Protein AF-A0A534KEL9-F1 (afdb_monomer_lite)

Sequence (212 aa):
MTELMEQLRIDAAQRPVSGEEESDDNLVRLWQDELREAREKLEVYRSDASASRAFGADVRHTQAVLESLPARIATRRAEIAYEQWAQETFAGLEEIPVSSMDRSFASIRKEYLTVLAPELAIAIPKKSHLWADWSVWNFKRHRLDRAKALPAEAVHRARGSLTHFDRLEVWQAVGTADPWLVGVVRTPNGRERFYLVYDWGVETSAGRDALR

Structure (mmCIF, N/CA/C/O backbone):
data_AF-A0A534KEL9-F1
#
_entry.id   AF-A0A534KEL9-F1
#
loop_
_atom_site.group_PDB
_atom_site.id
_atom_site.type_symbol
_atom_site.label_atom_id
_atom_site.label_alt_id
_atom_site.label_comp_id
_atom_site.label_asym_id
_atom_site.label_entity_id
_atom_site.label_seq_id
_atom_site.pdbx_PDB_ins_code
_atom_site.Cartn_x
_atom_site.Cartn_y
_atom_site.Cartn_z
_atom_site.occupancy
_atom_site.B_iso_or_equiv
_atom_site.auth_seq_id
_atom_site.auth_comp_id
_atom_site.auth_asym_id
_atom_site.auth_atom_id
_atom_site.pdbx_PDB_model_num
ATOM 1 N N . MET A 1 1 ? 3.793 39.484 42.495 1.00 51.88 1 MET A N 1
ATOM 2 C CA . MET A 1 1 ? 2.885 38.381 42.085 1.00 51.88 1 MET A CA 1
ATOM 3 C C . MET A 1 1 ? 2.616 38.349 40.577 1.00 51.88 1 MET A C 1
ATOM 5 O O . MET A 1 1 ? 2.067 37.367 40.104 1.00 51.88 1 MET A O 1
ATOM 9 N N . THR A 1 2 ? 3.003 39.384 39.827 1.00 64.94 2 THR A N 1
ATOM 10 C CA . THR A 1 2 ? 2.783 39.535 38.379 1.00 64.94 2 THR A CA 1
ATOM 11 C C . THR A 1 2 ? 3.924 38.964 37.531 1.00 64.94 2 THR A C 1
ATOM 13 O O . THR A 1 2 ? 3.651 38.257 36.571 1.00 64.94 2 THR A O 1
ATOM 16 N N . GLU A 1 3 ? 5.186 39.138 37.939 1.00 66.06 3 GLU A N 1
ATOM 17 C CA . GLU A 1 3 ? 6.345 38.637 37.174 1.00 66.06 3 GLU A CA 1
ATOM 18 C C . GLU A 1 3 ? 6.401 37.108 37.072 1.00 66.06 3 GLU A C 1
ATOM 20 O O . GLU A 1 3 ? 6.702 36.585 36.010 1.00 66.06 3 GLU A O 1
ATOM 25 N N . LEU A 1 4 ? 6.028 36.368 38.125 1.00 66.69 4 LEU A N 1
ATOM 26 C CA . LEU A 1 4 ? 6.051 34.898 38.094 1.00 66.69 4 LEU A CA 1
ATOM 27 C C . LEU A 1 4 ? 5.030 34.319 37.097 1.00 66.69 4 LEU A C 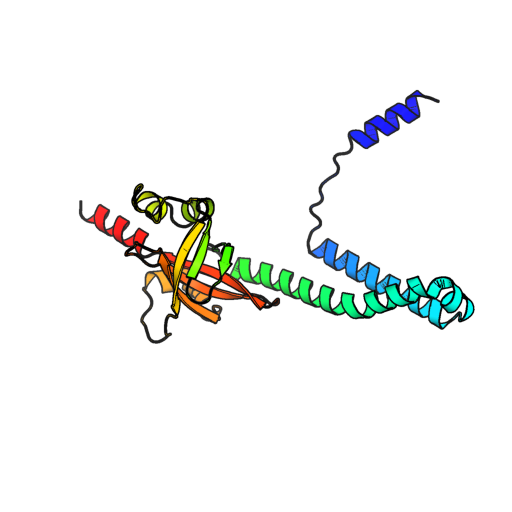1
ATOM 29 O O . LEU A 1 4 ? 5.303 33.319 36.440 1.00 66.69 4 LEU A O 1
ATOM 33 N N . MET A 1 5 ? 3.856 34.952 36.969 1.00 67.31 5 MET A N 1
ATOM 34 C CA . MET A 1 5 ? 2.843 34.535 35.994 1.00 67.31 5 MET A CA 1
ATOM 35 C C . MET A 1 5 ? 3.233 34.908 34.563 1.00 67.31 5 MET A C 1
ATOM 37 O O . MET A 1 5 ? 2.911 34.161 33.643 1.00 67.31 5 MET A O 1
ATOM 41 N N . GLU A 1 6 ? 3.939 36.021 34.371 1.00 68.62 6 GLU A N 1
ATOM 42 C CA . GLU A 1 6 ? 4.461 36.434 33.065 1.00 68.62 6 GLU A CA 1
ATOM 43 C C . GLU A 1 6 ? 5.601 35.509 32.612 1.00 68.62 6 GLU A C 1
ATOM 45 O O . GLU A 1 6 ? 5.581 35.020 31.483 1.00 68.62 6 GLU A O 1
ATOM 50 N N . GLN A 1 7 ? 6.509 35.154 33.530 1.00 65.31 7 GLN A N 1
ATOM 51 C CA . GLN A 1 7 ? 7.586 34.189 33.294 1.00 65.31 7 GLN A CA 1
ATOM 52 C C . GLN A 1 7 ? 7.031 32.807 32.919 1.00 65.31 7 GLN A C 1
ATOM 54 O O . GLN A 1 7 ? 7.459 32.219 31.933 1.00 65.31 7 GLN A O 1
ATOM 59 N N . LEU A 1 8 ? 6.013 32.321 33.643 1.00 59.22 8 LEU A N 1
ATOM 60 C CA . LEU A 1 8 ? 5.347 31.047 33.345 1.00 59.22 8 LEU A CA 1
ATOM 61 C C . LEU A 1 8 ? 4.635 31.048 31.984 1.00 59.22 8 LEU A C 1
ATOM 63 O O . LEU A 1 8 ? 4.552 30.010 31.330 1.00 59.22 8 LEU A O 1
ATOM 67 N N . ARG A 1 9 ? 4.124 32.203 31.540 1.00 61.72 9 ARG A N 1
ATOM 68 C CA . ARG A 1 9 ? 3.480 32.350 30.226 1.00 61.72 9 ARG A CA 1
ATOM 69 C C . ARG A 1 9 ? 4.498 32.355 29.090 1.00 61.72 9 ARG A C 1
ATOM 71 O O . ARG A 1 9 ? 4.236 31.765 28.046 1.00 61.72 9 ARG A O 1
ATOM 78 N N . ILE A 1 10 ? 5.643 33.001 29.306 1.00 65.44 10 ILE A N 1
ATOM 79 C CA . ILE A 1 10 ? 6.758 33.036 28.355 1.00 65.44 10 ILE A CA 1
ATOM 80 C C . ILE A 1 10 ? 7.390 31.642 28.241 1.00 65.44 10 ILE A C 1
ATOM 82 O O . ILE A 1 10 ? 7.561 31.161 27.124 1.00 65.44 10 ILE A O 1
ATOM 86 N N . ASP A 1 11 ? 7.604 30.938 29.357 1.00 54.94 11 ASP A N 1
ATOM 87 C CA . ASP A 1 11 ? 8.103 29.554 29.364 1.00 54.94 11 ASP A CA 1
ATOM 88 C C . ASP A 1 11 ? 7.123 28.573 28.696 1.00 54.94 11 ASP A C 1
ATOM 90 O O . ASP A 1 11 ? 7.540 27.648 27.998 1.00 54.94 11 ASP A O 1
ATOM 94 N N . ALA A 1 12 ? 5.809 28.778 28.849 1.00 53.62 12 ALA A N 1
ATOM 95 C CA . ALA A 1 12 ? 4.795 27.967 28.171 1.00 53.62 12 ALA A CA 1
ATOM 96 C C . ALA A 1 12 ? 4.720 28.231 26.654 1.00 53.62 12 ALA A C 1
ATOM 98 O O . ALA A 1 12 ? 4.369 27.325 25.904 1.00 53.62 12 ALA A O 1
ATOM 99 N N . ALA A 1 13 ? 5.060 29.443 26.201 1.00 50.78 13 ALA A N 1
ATOM 100 C CA . ALA A 1 13 ? 5.097 29.813 24.783 1.00 50.78 13 ALA A CA 1
ATOM 101 C C . ALA A 1 13 ? 6.439 29.482 24.101 1.00 50.78 13 ALA A C 1
ATOM 103 O O . ALA A 1 13 ? 6.486 29.347 22.880 1.00 50.78 13 ALA A O 1
ATOM 104 N N . GLN A 1 14 ? 7.522 29.363 24.878 1.00 45.00 14 GLN A N 1
ATOM 105 C CA . GLN A 1 14 ? 8.868 29.023 24.405 1.00 45.00 14 GLN A CA 1
ATOM 106 C C . GLN A 1 14 ? 9.242 27.557 24.604 1.00 45.00 14 GLN A C 1
ATOM 108 O O . GLN A 1 14 ? 10.278 27.132 24.090 1.00 45.00 14 GLN A O 1
ATOM 113 N N . ARG A 1 15 ? 8.416 26.756 25.290 1.00 36.94 15 ARG A N 1
ATOM 114 C CA . ARG A 1 15 ? 8.515 25.306 25.148 1.00 36.94 15 ARG A CA 1
ATOM 115 C C . ARG A 1 15 ? 8.298 24.995 23.672 1.00 36.94 15 ARG A C 1
ATOM 117 O O . ARG A 1 15 ? 7.196 25.251 23.181 1.00 36.94 15 ARG A O 1
ATOM 124 N N . PRO A 1 16 ? 9.295 24.445 22.953 1.00 33.56 16 PRO A N 1
ATOM 125 C CA . PRO A 1 16 ? 8.971 23.777 21.715 1.00 33.56 16 PRO A CA 1
ATOM 126 C C . PRO A 1 16 ? 7.903 22.761 22.106 1.00 33.56 16 PRO A C 1
ATOM 128 O O . PRO A 1 16 ? 8.131 21.911 22.969 1.00 33.56 16 PRO A O 1
ATOM 131 N N . VAL A 1 17 ? 6.709 22.890 21.528 1.00 41.25 17 VAL A N 1
ATOM 132 C CA . VAL A 1 17 ? 5.881 21.713 21.331 1.00 41.25 17 VAL A CA 1
ATOM 133 C C . VAL A 1 17 ? 6.790 20.847 20.487 1.00 41.25 17 VAL A C 1
ATOM 135 O O . VAL A 1 17 ? 6.937 21.082 19.288 1.00 41.25 17 VAL A O 1
ATOM 138 N N . SER A 1 18 ? 7.534 19.953 21.139 1.00 37.97 18 SER A N 1
ATOM 139 C CA . SER A 1 18 ? 8.095 18.817 20.456 1.00 37.97 18 SER A CA 1
ATOM 140 C C . SER A 1 18 ? 6.872 18.208 19.803 1.00 37.97 18 SER A C 1
ATOM 142 O O . SER A 1 18 ? 6.029 17.612 20.472 1.00 37.97 18 SER A O 1
ATOM 144 N N . GLY A 1 19 ? 6.725 18.452 18.503 1.00 38.78 19 GLY A N 1
ATOM 145 C CA . GLY A 1 19 ? 6.069 17.507 17.636 1.00 38.78 19 GLY A CA 1
ATOM 146 C C . GLY A 1 19 ? 6.912 16.252 17.746 1.00 38.78 19 GLY A C 1
ATOM 147 O O . GLY A 1 19 ? 7.732 15.977 16.881 1.00 38.78 19 GLY A O 1
ATOM 148 N N . GLU A 1 20 ? 6.788 15.551 18.874 1.00 40.72 20 GLU A N 1
ATOM 149 C CA . GLU A 1 20 ? 6.892 14.116 18.870 1.00 40.72 20 GLU A CA 1
ATOM 150 C C . GLU A 1 20 ? 5.815 13.736 17.869 1.00 40.72 20 GLU A C 1
ATOM 152 O O . GLU A 1 20 ? 4.625 13.754 18.180 1.00 40.72 20 GLU A O 1
ATOM 157 N N . GLU A 1 21 ? 6.229 13.572 16.610 1.00 47.38 21 GLU A N 1
ATOM 158 C CA . GLU A 1 21 ? 5.451 12.826 15.644 1.00 47.38 21 GLU A CA 1
ATOM 159 C C . GLU A 1 21 ? 5.010 11.586 16.401 1.00 47.38 21 GLU A C 1
ATOM 161 O O . GLU A 1 21 ? 5.842 10.838 16.924 1.00 47.38 21 GLU A O 1
ATOM 166 N N . GLU A 1 22 ? 3.705 11.480 16.617 1.00 54.25 22 GLU A N 1
ATOM 167 C CA . GLU A 1 22 ? 3.130 10.406 17.394 1.00 54.25 22 GLU A CA 1
ATOM 168 C C . GLU A 1 22 ? 3.474 9.123 16.638 1.00 54.25 22 GLU A C 1
ATOM 170 O O . GLU A 1 22 ? 2.843 8.798 15.636 1.00 54.25 22 GLU A O 1
ATOM 175 N N . SER A 1 23 ? 4.567 8.469 17.047 1.00 71.19 23 SER A N 1
ATOM 176 C CA . SER A 1 23 ? 5.040 7.250 16.404 1.00 71.19 23 SER A CA 1
ATOM 177 C C . SER A 1 23 ? 3.891 6.255 16.377 1.00 71.19 23 SER A C 1
ATOM 179 O O . SER A 1 23 ? 3.085 6.193 17.308 1.00 71.19 23 SER A O 1
ATOM 181 N N . ASP A 1 24 ? 3.810 5.448 15.330 1.00 74.19 24 ASP A N 1
ATOM 182 C CA . ASP A 1 24 ? 2.734 4.471 15.187 1.00 74.19 24 ASP A CA 1
ATOM 183 C C . ASP A 1 24 ? 2.649 3.509 16.378 1.00 74.19 24 ASP A C 1
ATOM 185 O O . ASP A 1 24 ? 1.558 3.086 16.774 1.00 74.19 24 ASP A O 1
ATOM 189 N N . ASP A 1 25 ? 3.789 3.254 17.021 1.00 76.62 25 ASP A N 1
ATOM 190 C CA . ASP A 1 25 ? 3.875 2.509 18.273 1.00 76.62 25 ASP A CA 1
ATOM 191 C C . ASP A 1 25 ? 3.260 3.266 19.465 1.00 76.62 25 ASP A C 1
ATOM 193 O O . ASP A 1 25 ? 2.617 2.650 20.321 1.00 76.62 25 ASP A O 1
ATOM 197 N N . ASN A 1 26 ? 3.390 4.596 19.514 1.00 83.81 26 ASN A N 1
ATOM 198 C CA . ASN A 1 26 ? 2.765 5.443 20.536 1.00 83.81 26 ASN A CA 1
ATOM 199 C C . ASN A 1 26 ? 1.237 5.455 20.385 1.00 83.81 26 ASN A C 1
ATOM 201 O O . ASN A 1 26 ? 0.532 5.299 21.382 1.00 83.81 26 ASN A O 1
ATOM 205 N N . LEU A 1 27 ? 0.723 5.531 19.152 1.00 86.19 27 LEU A N 1
ATOM 206 C CA . LEU A 1 27 ? -0.716 5.442 18.865 1.00 86.19 27 LEU A CA 1
ATOM 207 C C . LEU A 1 27 ? -1.308 4.089 19.273 1.00 86.19 27 LEU A C 1
ATOM 209 O O . LEU A 1 27 ? -2.364 4.019 19.906 1.00 86.19 27 LEU A O 1
ATOM 213 N N . VAL A 1 28 ? -0.624 2.992 18.932 1.00 89.12 28 VAL A N 1
ATOM 214 C CA . VAL A 1 28 ? -1.050 1.646 19.339 1.00 89.12 28 VAL A CA 1
ATOM 215 C C . VAL A 1 28 ? -1.064 1.526 20.859 1.00 89.12 28 VAL A C 1
ATOM 217 O O . VAL A 1 28 ? -2.013 0.968 21.411 1.00 89.12 28 VAL A O 1
ATOM 220 N N . ARG A 1 29 ? -0.046 2.061 21.539 1.00 89.81 29 ARG A N 1
ATOM 221 C CA . ARG A 1 29 ? 0.031 2.055 23.002 1.00 89.81 29 ARG A CA 1
ATOM 222 C C . ARG A 1 29 ? -1.112 2.850 23.634 1.00 89.81 29 ARG A C 1
ATOM 224 O O . ARG A 1 29 ? -1.757 2.333 24.541 1.00 89.81 29 ARG A O 1
ATOM 231 N N . LEU A 1 30 ? -1.425 4.030 23.099 1.00 92.31 30 LEU A N 1
ATOM 232 C CA . LEU A 1 30 ? -2.555 4.848 23.539 1.00 92.31 30 LEU A CA 1
ATOM 233 C C . LEU A 1 30 ? -3.883 4.083 23.443 1.00 92.31 30 LEU A C 1
ATOM 235 O O . LEU A 1 30 ? -4.634 4.026 24.412 1.00 92.31 30 LEU A O 1
ATOM 239 N N . TRP A 1 31 ? -4.160 3.425 22.313 1.00 93.25 31 TRP A N 1
ATOM 240 C CA . TRP A 1 31 ? -5.388 2.630 22.166 1.00 93.25 31 TRP A CA 1
ATOM 241 C C . TRP A 1 31 ? -5.418 1.404 23.079 1.00 93.25 31 TRP A C 1
ATOM 243 O O . TRP A 1 31 ? -6.490 0.955 23.480 1.00 93.25 31 TRP A O 1
ATOM 253 N N . GLN A 1 32 ? -4.262 0.828 23.409 1.00 92.75 32 GLN A N 1
ATOM 254 C CA . GLN A 1 32 ? -4.191 -0.264 24.379 1.00 92.75 32 GLN A CA 1
ATOM 255 C C . GLN A 1 32 ? -4.519 0.202 25.795 1.00 92.75 32 GLN A C 1
ATOM 257 O O . GLN A 1 32 ? -5.203 -0.525 26.520 1.00 92.75 32 GLN A O 1
ATOM 262 N N . ASP A 1 33 ? -4.067 1.398 26.165 1.00 94.06 33 ASP A N 1
ATOM 263 C CA . ASP A 1 33 ? -4.421 2.030 27.431 1.00 94.06 33 ASP A CA 1
ATOM 264 C C . ASP A 1 33 ? -5.913 2.384 27.472 1.00 94.06 33 ASP A C 1
ATOM 266 O O . ASP A 1 33 ? -6.595 1.981 28.411 1.00 94.06 33 ASP A O 1
ATOM 270 N N . GLU A 1 34 ? -6.464 2.976 26.409 1.00 92.94 34 GLU A N 1
ATOM 271 C CA . GLU A 1 34 ? -7.905 3.244 26.284 1.00 92.94 34 GLU A CA 1
ATOM 272 C C . GLU A 1 34 ? -8.739 1.953 26.390 1.00 92.94 34 GLU A C 1
ATOM 274 O O . GLU A 1 34 ? -9.747 1.896 27.095 1.00 92.94 34 GLU A O 1
ATOM 279 N N . LEU A 1 35 ? -8.297 0.868 25.743 1.00 93.56 35 LEU A N 1
ATOM 280 C CA . LEU A 1 35 ? -8.963 -0.431 25.827 1.00 93.56 35 LEU A CA 1
ATOM 281 C C . LEU A 1 35 ? -8.923 -1.006 27.251 1.00 93.56 35 LEU A C 1
ATOM 283 O O . LEU A 1 35 ? -9.887 -1.643 27.683 1.00 93.56 35 LEU A O 1
ATOM 287 N N . ARG A 1 36 ? -7.814 -0.818 27.973 1.00 94.31 36 ARG A N 1
ATOM 288 C CA . ARG A 1 36 ? -7.676 -1.233 29.376 1.00 94.31 36 ARG A CA 1
ATOM 289 C C . ARG A 1 36 ? -8.623 -0.433 30.266 1.00 94.31 36 ARG A C 1
ATOM 291 O O . ARG A 1 36 ? -9.407 -1.042 30.991 1.00 94.31 36 ARG A O 1
ATOM 298 N N . GLU A 1 37 ? -8.617 0.888 30.144 1.00 93.25 37 GLU A N 1
ATOM 299 C CA . GLU A 1 37 ? -9.504 1.778 30.898 1.00 93.25 37 GLU A CA 1
ATOM 300 C C . GLU A 1 37 ? -10.979 1.464 30.626 1.00 93.25 37 GLU A C 1
ATOM 302 O O . GLU A 1 37 ? -11.774 1.358 31.558 1.00 93.25 37 GLU A O 1
ATOM 307 N N . ALA A 1 38 ? -11.356 1.212 29.369 1.00 91.50 38 ALA A N 1
ATOM 308 C CA . ALA A 1 38 ? -12.721 0.837 29.011 1.00 91.50 38 ALA A CA 1
ATOM 309 C C . ALA A 1 38 ? -13.158 -0.495 29.650 1.00 91.50 38 ALA A C 1
ATOM 311 O O . ALA A 1 38 ? -14.312 -0.637 30.064 1.00 91.50 38 ALA A O 1
ATOM 312 N N . ARG A 1 39 ? -12.249 -1.475 29.773 1.00 92.25 39 ARG A N 1
ATOM 313 C CA . ARG A 1 39 ? -12.533 -2.749 30.462 1.00 92.25 39 ARG A CA 1
ATOM 314 C C . ARG A 1 39 ? -12.768 -2.533 31.951 1.00 92.25 39 ARG A C 1
ATOM 316 O O . ARG A 1 39 ? -13.749 -3.048 32.482 1.00 92.25 39 ARG A O 1
ATOM 323 N N . GLU A 1 40 ? -11.895 -1.765 32.596 1.00 92.94 40 GLU A N 1
ATOM 324 C CA . GLU A 1 40 ? -12.007 -1.426 34.019 1.00 92.94 40 GLU A CA 1
ATOM 325 C C . GLU A 1 40 ? -13.314 -0.666 34.293 1.00 92.94 40 GLU A C 1
ATOM 327 O O . GLU A 1 40 ? -14.085 -1.023 35.185 1.00 92.94 40 GLU A O 1
ATOM 332 N N . LYS A 1 41 ? -13.626 0.320 33.450 1.00 89.50 41 LYS A N 1
ATOM 333 C CA . LYS A 1 41 ? -14.827 1.151 33.550 1.00 89.50 41 LYS A CA 1
ATOM 334 C C . LYS A 1 41 ? -16.121 0.359 33.342 1.00 89.50 41 LYS A C 1
ATOM 336 O O . LYS A 1 41 ? -17.086 0.559 34.080 1.00 89.50 41 LYS A O 1
ATOM 341 N N . LEU A 1 42 ? -16.155 -0.572 32.383 1.00 89.12 42 LEU A N 1
ATOM 342 C CA . LEU A 1 42 ? -17.328 -1.429 32.180 1.00 89.12 42 LEU A CA 1
ATOM 343 C C . LEU A 1 42 ? -17.568 -2.363 33.375 1.00 89.12 42 LEU A C 1
ATOM 345 O O . LEU A 1 42 ? -18.722 -2.622 33.716 1.00 89.12 42 LEU A O 1
ATOM 349 N N . GLU A 1 43 ? -16.510 -2.846 34.025 1.00 89.69 43 GLU A N 1
ATOM 350 C CA . GLU A 1 43 ? -16.639 -3.691 35.214 1.00 89.69 43 GLU A CA 1
ATOM 351 C C . GLU A 1 43 ? -17.239 -2.918 36.397 1.00 89.69 43 GLU A C 1
ATOM 353 O O . GLU A 1 43 ? -18.153 -3.412 37.060 1.00 89.69 43 GLU A O 1
ATOM 358 N N . VAL A 1 44 ? -16.838 -1.653 36.584 1.00 88.06 44 VAL A N 1
ATOM 359 C CA . VAL A 1 44 ? -17.470 -0.746 37.558 1.00 88.06 44 VAL A CA 1
ATOM 360 C C . VAL A 1 44 ? -18.970 -0.614 37.278 1.00 88.06 44 VAL A C 1
ATOM 362 O O . VAL A 1 44 ? -19.785 -0.824 38.178 1.00 88.06 44 VAL A O 1
ATOM 365 N N . TYR A 1 45 ? -19.359 -0.361 36.026 1.00 84.75 45 TYR A N 1
ATOM 366 C CA . TYR A 1 45 ? -20.772 -0.261 35.649 1.00 84.75 45 TYR A CA 1
ATOM 367 C C . TYR A 1 45 ? -21.560 -1.555 35.874 1.00 84.75 45 TYR A C 1
ATOM 369 O O . TYR A 1 45 ? -22.719 -1.495 36.289 1.00 84.75 45 TYR A O 1
ATOM 377 N N . ARG A 1 46 ? -20.953 -2.724 35.648 1.00 87.38 46 ARG A N 1
ATOM 378 C CA . ARG A 1 46 ? -21.588 -4.020 35.939 1.00 87.38 46 ARG A CA 1
ATOM 379 C C . ARG A 1 46 ? -21.805 -4.238 37.433 1.00 87.38 46 ARG A C 1
ATOM 381 O O . ARG A 1 46 ? -22.817 -4.826 37.806 1.00 87.38 46 ARG A O 1
ATOM 388 N N . SER A 1 47 ? -20.883 -3.762 38.267 1.00 88.81 47 SER A N 1
ATOM 389 C CA . SER A 1 47 ? -20.965 -3.900 39.724 1.00 88.81 47 SER A CA 1
ATOM 390 C C . SER A 1 47 ? -21.973 -2.944 40.382 1.00 88.81 47 SER A C 1
ATOM 392 O O . SER A 1 47 ? -22.510 -3.266 41.441 1.00 88.81 47 SER A O 1
ATOM 394 N N . ASP A 1 48 ? -22.286 -1.807 39.744 1.00 88.44 48 ASP A N 1
ATOM 395 C CA . ASP A 1 48 ? -23.211 -0.793 40.262 1.00 88.44 48 ASP A CA 1
ATOM 396 C C . ASP A 1 48 ? -24.318 -0.428 39.250 1.00 88.44 48 ASP A C 1
ATOM 398 O O . ASP A 1 48 ? -24.166 0.393 38.337 1.00 88.44 48 ASP A O 1
ATOM 402 N N . ALA A 1 49 ? -25.505 -1.001 39.472 1.00 81.81 49 ALA A N 1
ATOM 403 C CA . ALA A 1 49 ? -26.699 -0.757 38.664 1.00 81.81 49 ALA A CA 1
ATOM 404 C C . ALA A 1 49 ? -27.250 0.680 38.776 1.00 81.81 49 ALA A C 1
ATOM 406 O O . ALA A 1 49 ? -28.062 1.102 37.944 1.00 81.81 49 ALA A O 1
ATOM 407 N N . SER A 1 50 ? -26.877 1.435 39.811 1.00 82.38 50 SER A N 1
ATOM 408 C CA . SER A 1 50 ? -27.232 2.850 39.940 1.00 82.38 50 SER A CA 1
ATOM 409 C C . SER A 1 50 ? -26.323 3.719 39.066 1.00 82.38 50 SER A C 1
ATOM 411 O O . SER A 1 50 ? -26.836 4.519 38.281 1.00 82.38 50 SER A O 1
ATOM 413 N N . ALA A 1 51 ? -25.011 3.457 39.075 1.00 77.25 51 ALA A N 1
ATOM 414 C CA . ALA A 1 51 ? -24.042 4.105 38.193 1.00 77.25 51 ALA A CA 1
ATOM 415 C C . ALA A 1 51 ? -24.331 3.820 36.710 1.00 77.25 51 ALA A C 1
ATOM 417 O O . ALA A 1 51 ? -24.376 4.747 35.903 1.00 77.25 51 ALA A O 1
ATOM 418 N N . SER A 1 52 ? -24.635 2.568 36.350 1.00 76.88 52 SER A N 1
ATOM 419 C CA . SER A 1 52 ? -25.041 2.205 34.981 1.00 76.88 52 SER A CA 1
ATOM 420 C C . SER A 1 52 ? -26.250 3.001 34.475 1.00 76.88 52 SER A C 1
ATOM 422 O O . SER A 1 52 ? -26.291 3.410 33.315 1.00 76.88 52 SER A O 1
ATOM 424 N N . ARG A 1 53 ? -27.247 3.238 35.340 1.00 81.69 53 ARG A N 1
ATOM 425 C CA . ARG A 1 53 ? -28.450 4.008 34.982 1.00 81.69 53 ARG A CA 1
ATOM 426 C C . ARG A 1 53 ? -28.170 5.507 34.892 1.00 81.69 53 ARG A C 1
ATOM 428 O O . ARG A 1 53 ? -28.703 6.155 33.996 1.00 81.69 53 ARG A O 1
ATOM 435 N N . ALA A 1 54 ? -27.328 6.041 35.776 1.00 84.88 54 ALA A N 1
ATOM 436 C CA . ALA A 1 54 ? -26.938 7.449 35.767 1.00 84.88 54 ALA A CA 1
ATOM 437 C C . ALA A 1 54 ? -26.054 7.815 34.557 1.00 84.88 54 ALA A C 1
ATOM 439 O O . ALA A 1 54 ? -26.186 8.910 34.015 1.00 84.88 54 ALA A O 1
ATOM 440 N N . PHE A 1 55 ? -25.203 6.891 34.093 1.00 87.12 55 PHE A N 1
ATOM 441 C CA . PHE A 1 55 ? -24.195 7.131 33.050 1.00 87.12 55 PHE A CA 1
ATOM 442 C C . PHE A 1 55 ? -24.430 6.335 31.753 1.00 87.12 55 PHE A C 1
ATOM 444 O O . PHE A 1 55 ? -23.488 5.983 31.048 1.00 87.12 55 PHE A O 1
ATOM 451 N N . GLY A 1 56 ? -25.684 6.066 31.376 1.00 83.75 56 GLY A N 1
ATOM 452 C CA . GLY A 1 56 ? -26.000 5.196 30.231 1.00 83.75 56 GLY A CA 1
ATOM 453 C C . GLY A 1 56 ? -25.411 5.623 28.870 1.00 83.75 56 GLY A C 1
ATOM 454 O O . GLY A 1 56 ? -25.171 4.780 28.007 1.00 83.75 56 GLY A O 1
ATOM 455 N N . ALA A 1 57 ? -25.146 6.916 28.645 1.00 86.31 57 ALA A N 1
ATOM 456 C CA . ALA A 1 57 ? -24.431 7.372 27.445 1.00 86.31 57 ALA A CA 1
ATOM 457 C C . ALA A 1 57 ? -22.960 6.920 27.438 1.00 86.31 57 ALA A C 1
ATOM 459 O O . ALA A 1 57 ? -22.465 6.446 26.418 1.00 86.31 57 ALA A O 1
ATOM 460 N N . ASP A 1 58 ? -22.304 7.005 28.590 1.00 87.69 58 ASP A N 1
ATOM 461 C CA . ASP A 1 58 ? -20.909 6.621 28.790 1.00 87.69 58 ASP A CA 1
ATOM 462 C C . ASP A 1 58 ? -20.727 5.096 28.759 1.00 87.69 58 ASP A C 1
ATOM 464 O O . ASP A 1 58 ? -19.784 4.588 28.158 1.00 87.69 58 ASP A O 1
ATOM 468 N N . VAL A 1 59 ? -21.694 4.337 29.293 1.00 88.25 59 VAL A N 1
ATOM 469 C CA . VAL A 1 59 ? -21.749 2.870 29.145 1.00 88.25 59 VAL A CA 1
ATOM 470 C C . VAL A 1 59 ? -21.775 2.471 27.667 1.00 88.25 59 VAL A C 1
ATOM 472 O O . VAL A 1 59 ? -20.988 1.624 27.248 1.00 88.25 59 VAL A O 1
ATOM 475 N N . ARG A 1 60 ? -22.642 3.099 26.858 1.00 88.19 60 ARG A N 1
ATOM 476 C CA . ARG A 1 60 ? -22.731 2.816 25.413 1.00 88.19 60 ARG A CA 1
ATOM 477 C C . ARG A 1 60 ? -21.442 3.169 24.680 1.00 88.19 60 ARG A C 1
ATOM 479 O O . ARG A 1 60 ? -21.007 2.408 23.823 1.00 88.19 60 ARG A O 1
ATOM 486 N N . HIS A 1 61 ? -20.824 4.295 25.028 1.00 89.50 61 HIS A N 1
ATOM 487 C CA . HIS A 1 61 ? -19.529 4.677 24.472 1.00 89.50 61 HIS A CA 1
ATOM 488 C C . HIS A 1 61 ? -18.444 3.651 24.834 1.00 89.50 61 HIS A C 1
ATOM 490 O O . HIS A 1 61 ? -17.770 3.140 23.947 1.00 89.50 61 HIS A O 1
ATOM 496 N N . THR A 1 62 ? -18.356 3.261 26.107 1.00 88.44 62 THR A N 1
ATOM 497 C CA . THR A 1 62 ? -17.406 2.256 26.611 1.00 88.44 62 THR A CA 1
ATOM 498 C C . THR A 1 62 ? -17.592 0.901 25.914 1.00 88.44 62 THR A C 1
ATOM 500 O O . THR A 1 62 ? -16.619 0.249 25.543 1.00 88.44 62 THR A O 1
ATOM 503 N N . GLN A 1 63 ? -18.837 0.479 25.673 1.00 90.31 63 GLN A N 1
ATOM 504 C CA . GLN A 1 63 ? -19.143 -0.737 24.911 1.00 90.31 63 GLN A CA 1
ATOM 505 C C . GLN A 1 63 ? -18.676 -0.636 23.454 1.00 90.31 63 GLN A C 1
ATOM 507 O O . GLN A 1 63 ? -17.996 -1.540 22.976 1.00 90.31 63 GLN A O 1
ATOM 512 N N . ALA A 1 64 ? -18.947 0.480 22.773 1.00 90.25 64 ALA A N 1
ATOM 513 C CA . ALA A 1 64 ? -18.491 0.695 21.398 1.00 90.25 64 ALA A CA 1
ATOM 514 C C . ALA A 1 64 ? -16.953 0.714 21.283 1.00 90.25 64 ALA A C 1
ATOM 516 O O . ALA A 1 64 ? -16.383 0.195 20.319 1.00 90.25 64 ALA A O 1
ATOM 517 N N . VAL A 1 65 ? -16.267 1.274 22.283 1.00 90.06 65 VAL A N 1
ATOM 518 C CA . VAL A 1 65 ? -14.801 1.249 22.395 1.00 90.06 65 VAL A CA 1
ATOM 519 C C . VAL A 1 65 ? -14.297 -0.194 22.508 1.00 90.06 65 VAL A C 1
ATOM 521 O O . VAL A 1 65 ? -13.413 -0.599 21.753 1.00 90.06 65 VAL A O 1
ATOM 524 N N . LEU A 1 66 ? -14.906 -1.010 23.374 1.00 92.69 66 LEU A N 1
ATOM 525 C CA . LEU A 1 66 ? -14.540 -2.421 23.556 1.00 92.69 66 LEU A CA 1
ATOM 526 C C . LEU A 1 66 ? -14.795 -3.288 22.318 1.00 92.69 66 LEU A C 1
ATOM 528 O O . LEU A 1 66 ? -14.055 -4.243 22.085 1.00 92.69 66 LEU A O 1
ATOM 532 N N . GLU A 1 67 ? -15.821 -2.966 21.533 1.00 93.44 67 GLU A N 1
ATOM 533 C CA . GLU A 1 67 ? -16.146 -3.670 20.290 1.00 93.44 67 GLU A CA 1
ATOM 534 C C . GLU A 1 67 ? -15.179 -3.318 19.149 1.00 93.44 67 GLU A C 1
ATOM 536 O O . GLU A 1 67 ? -14.793 -4.190 18.370 1.00 93.44 67 GLU A O 1
ATOM 541 N N . SER A 1 68 ? -14.764 -2.052 19.046 1.00 91.88 68 SER A N 1
ATOM 542 C CA . SER A 1 68 ? -14.037 -1.539 17.875 1.00 91.88 68 SER A CA 1
ATOM 543 C C . SER A 1 68 ? -12.514 -1.476 18.042 1.00 91.88 68 SER A C 1
ATOM 545 O O . SER A 1 68 ? -11.780 -1.798 17.100 1.00 91.88 68 SER A O 1
ATOM 547 N N . LEU A 1 69 ? -12.008 -1.101 19.224 1.00 92.12 69 LEU A N 1
ATOM 548 C CA . LEU A 1 69 ? -10.570 -0.913 19.445 1.00 92.12 69 LEU A CA 1
ATOM 549 C C . LEU A 1 69 ? -9.725 -2.175 19.236 1.00 92.12 69 LEU A C 1
ATOM 551 O O . LEU A 1 69 ? -8.656 -2.043 18.639 1.00 92.12 69 LEU A O 1
ATOM 555 N N . PRO A 1 70 ? -10.136 -3.393 19.650 1.00 93.62 70 PRO A N 1
ATOM 556 C CA . PRO A 1 70 ? -9.300 -4.577 19.458 1.00 93.62 70 PRO A CA 1
ATOM 557 C C . PRO A 1 70 ? -8.951 -4.833 17.987 1.00 93.62 70 PRO A C 1
ATOM 559 O O . PRO A 1 70 ? -7.790 -5.083 17.658 1.00 93.62 70 PRO A O 1
ATOM 562 N N . ALA A 1 71 ? -9.936 -4.714 17.090 1.00 90.69 71 ALA A N 1
ATOM 563 C CA . ALA A 1 71 ? -9.728 -4.882 15.654 1.00 90.69 71 ALA A CA 1
ATOM 564 C C . ALA A 1 71 ? -8.857 -3.759 15.070 1.00 90.69 71 ALA A C 1
ATOM 566 O O . ALA A 1 71 ? -7.981 -4.016 14.240 1.00 90.69 71 ALA A O 1
ATOM 567 N N . ARG A 1 72 ? -9.050 -2.521 15.540 1.00 90.88 72 ARG A N 1
ATOM 568 C CA . ARG A 1 72 ? -8.251 -1.358 15.132 1.00 90.88 72 ARG A CA 1
ATOM 569 C C . ARG A 1 72 ? -6.779 -1.504 15.535 1.00 90.88 72 ARG A C 1
ATOM 571 O O . ARG A 1 72 ? -5.902 -1.299 14.700 1.00 90.88 72 ARG A O 1
ATOM 578 N N . ILE A 1 73 ? -6.509 -1.935 16.770 1.00 90.75 73 ILE A N 1
ATOM 579 C CA . ILE A 1 73 ? -5.156 -2.219 17.277 1.00 90.75 73 ILE A CA 1
ATOM 580 C C . ILE A 1 73 ? -4.499 -3.341 16.468 1.00 90.75 73 ILE A C 1
ATOM 582 O O . ILE A 1 73 ? -3.351 -3.203 16.048 1.00 90.75 73 ILE A O 1
ATOM 586 N N . ALA A 1 74 ? -5.216 -4.445 16.229 1.00 90.06 74 ALA A N 1
ATOM 587 C CA . ALA A 1 74 ? -4.693 -5.564 15.448 1.00 90.06 74 ALA A CA 1
ATOM 588 C C . ALA A 1 74 ? -4.344 -5.143 14.011 1.00 90.06 74 ALA A C 1
ATOM 590 O O . ALA A 1 74 ? -3.269 -5.479 13.518 1.00 90.06 74 ALA A O 1
ATOM 591 N N . THR A 1 75 ? -5.215 -4.354 13.376 1.00 88.94 75 THR A N 1
ATOM 592 C CA . THR A 1 75 ? -4.987 -3.822 12.026 1.00 88.94 75 THR A CA 1
ATOM 593 C C . THR A 1 75 ? -3.755 -2.924 11.994 1.00 88.94 75 THR A C 1
ATOM 595 O O . THR A 1 75 ? -2.878 -3.140 11.164 1.00 88.94 75 THR A O 1
ATOM 598 N N . ARG A 1 76 ? -3.628 -1.971 12.928 1.00 89.12 76 ARG A N 1
ATOM 599 C CA . ARG A 1 76 ? -2.483 -1.049 12.939 1.00 89.12 76 ARG A CA 1
ATOM 600 C C . ARG A 1 76 ? -1.161 -1.759 13.205 1.00 89.12 76 ARG A C 1
ATOM 602 O O . ARG A 1 76 ? -0.174 -1.473 12.543 1.00 89.12 76 ARG A O 1
ATOM 609 N N . ARG A 1 77 ? -1.143 -2.746 14.102 1.00 90.06 77 ARG A N 1
ATOM 610 C CA . ARG A 1 77 ? 0.045 -3.589 14.321 1.00 90.06 77 ARG A CA 1
ATOM 611 C C . ARG A 1 77 ? 0.445 -4.368 13.070 1.00 90.06 77 ARG A C 1
ATOM 613 O O . ARG A 1 77 ? 1.632 -4.480 12.783 1.00 90.06 77 ARG A O 1
ATOM 620 N N . ALA A 1 78 ? -0.530 -4.895 12.329 1.00 88.81 78 ALA A N 1
ATOM 621 C CA . ALA A 1 78 ? -0.259 -5.565 11.063 1.00 88.81 78 ALA A CA 1
ATOM 622 C C . ALA A 1 78 ? 0.303 -4.592 10.014 1.00 88.81 78 ALA A C 1
ATOM 624 O O . ALA A 1 78 ? 1.197 -4.972 9.266 1.00 88.81 78 ALA A O 1
ATOM 625 N N . GLU A 1 79 ? -0.181 -3.347 9.975 1.00 88.50 79 GLU A N 1
ATOM 626 C CA . GLU A 1 79 ? 0.365 -2.296 9.108 1.00 88.50 79 GLU A CA 1
ATOM 627 C C . GLU A 1 79 ? 1.812 -1.946 9.465 1.00 88.50 79 GLU A C 1
ATOM 629 O O . GLU A 1 79 ? 2.648 -1.971 8.572 1.00 88.50 79 GLU A O 1
ATOM 634 N N . ILE A 1 80 ? 2.132 -1.724 10.745 1.00 86.94 80 ILE A N 1
ATOM 635 C CA . ILE A 1 80 ? 3.506 -1.434 11.199 1.00 86.94 80 ILE A CA 1
ATOM 636 C C . ILE A 1 80 ? 4.457 -2.573 10.808 1.00 86.94 80 ILE A C 1
ATOM 638 O O . ILE A 1 80 ? 5.506 -2.345 10.207 1.00 86.94 80 ILE A O 1
ATOM 642 N N . ALA A 1 81 ? 4.070 -3.819 11.102 1.00 88.38 81 ALA A N 1
ATOM 643 C CA . ALA A 1 81 ? 4.873 -4.987 10.751 1.00 88.38 81 ALA A CA 1
ATOM 644 C C . ALA A 1 81 ? 5.057 -5.115 9.231 1.00 88.38 81 ALA A C 1
ATOM 646 O O . ALA A 1 81 ? 6.144 -5.442 8.756 1.00 88.38 81 ALA A O 1
ATOM 647 N N . TYR A 1 82 ? 4.002 -4.834 8.463 1.00 89.50 82 TYR A N 1
ATOM 648 C CA . TYR A 1 82 ? 4.066 -4.813 7.009 1.00 89.50 82 TYR A CA 1
ATOM 649 C C . TYR A 1 82 ? 4.980 -3.697 6.494 1.00 89.50 82 TYR A C 1
ATOM 651 O O . TYR A 1 82 ? 5.737 -3.933 5.563 1.00 89.50 82 TYR A O 1
ATOM 659 N N . GLU A 1 83 ? 4.921 -2.493 7.061 1.00 88.75 83 GLU A N 1
ATOM 660 C CA . GLU A 1 83 ? 5.744 -1.359 6.639 1.00 88.75 83 GLU A CA 1
ATOM 661 C C . GLU A 1 83 ? 7.231 -1.635 6.869 1.00 88.75 83 GLU A C 1
ATOM 663 O O . GLU A 1 83 ? 8.020 -1.432 5.949 1.00 88.75 83 GLU A O 1
ATOM 668 N N . GLN A 1 84 ? 7.596 -2.191 8.028 1.00 89.19 84 GLN A N 1
ATOM 669 C CA . GLN A 1 84 ? 8.965 -2.637 8.315 1.00 89.19 84 GLN A CA 1
ATOM 670 C C . GLN A 1 84 ? 9.419 -3.719 7.327 1.00 89.19 84 GLN A C 1
ATOM 672 O O . GLN A 1 84 ? 10.448 -3.584 6.668 1.00 89.19 84 GLN A O 1
ATOM 677 N N . TRP A 1 85 ? 8.602 -4.760 7.147 1.00 92.12 85 TRP A N 1
ATOM 678 C CA . TRP A 1 85 ? 8.886 -5.825 6.187 1.00 92.12 85 TRP A CA 1
ATOM 679 C C . TRP A 1 85 ? 9.023 -5.301 4.749 1.00 92.12 85 TRP A C 1
ATOM 681 O O . TRP A 1 85 ? 9.902 -5.745 4.009 1.00 92.12 85 TRP A O 1
ATOM 691 N N . ALA A 1 86 ? 8.170 -4.362 4.337 1.00 89.88 86 ALA A N 1
ATOM 692 C CA . ALA A 1 86 ? 8.165 -3.793 2.994 1.00 89.88 86 ALA A CA 1
ATOM 693 C C . ALA A 1 86 ? 9.395 -2.912 2.747 1.00 89.88 86 ALA A C 1
ATOM 695 O O . ALA A 1 86 ? 9.950 -2.962 1.651 1.00 89.88 86 ALA A O 1
ATOM 696 N N . GLN A 1 87 ? 9.837 -2.145 3.750 1.00 88.25 87 GLN A N 1
ATOM 697 C CA . GLN A 1 87 ? 11.068 -1.352 3.674 1.00 88.25 87 GLN A CA 1
ATOM 698 C C . GLN A 1 87 ? 12.292 -2.231 3.409 1.00 88.25 87 GLN A C 1
ATOM 700 O O . GLN A 1 87 ? 13.144 -1.857 2.610 1.00 88.25 87 GLN A O 1
ATOM 705 N N . GLU A 1 88 ? 12.360 -3.409 4.028 1.00 90.44 88 GLU A N 1
ATOM 706 C CA . GLU A 1 88 ? 13.451 -4.362 3.814 1.00 90.44 88 GLU A CA 1
ATOM 707 C C . GLU A 1 88 ? 13.297 -5.126 2.490 1.00 90.44 88 GLU A C 1
ATOM 709 O O . GLU A 1 88 ? 14.237 -5.235 1.704 1.00 90.44 88 GLU A O 1
ATOM 714 N N . THR A 1 89 ? 12.096 -5.641 2.214 1.00 89.94 89 THR A N 1
ATOM 715 C CA . THR A 1 89 ? 11.835 -6.544 1.080 1.00 89.94 89 THR A CA 1
ATOM 716 C C . THR A 1 89 ? 11.861 -5.828 -0.262 1.00 89.94 89 THR A C 1
ATOM 718 O O . THR A 1 89 ? 12.283 -6.411 -1.262 1.00 89.94 89 THR A O 1
ATOM 721 N N . PHE A 1 90 ? 11.400 -4.579 -0.305 1.00 91.38 90 PHE A N 1
ATOM 722 C CA . PHE A 1 90 ? 11.368 -3.754 -1.513 1.00 91.38 90 PHE A CA 1
ATOM 723 C C . PHE A 1 90 ? 12.448 -2.667 -1.497 1.00 91.38 90 PHE A C 1
ATOM 725 O O . PHE A 1 90 ? 12.373 -1.723 -2.282 1.00 91.38 90 PHE A O 1
ATOM 732 N N . ALA A 1 91 ? 13.464 -2.802 -0.637 1.00 87.38 91 ALA A N 1
ATOM 733 C CA . ALA A 1 91 ? 14.612 -1.905 -0.614 1.00 87.38 91 ALA A CA 1
ATOM 734 C C . ALA A 1 91 ? 15.229 -1.770 -2.021 1.00 87.38 91 ALA A C 1
ATOM 736 O O . ALA A 1 91 ? 15.562 -2.764 -2.667 1.00 87.38 91 ALA A O 1
ATOM 737 N N . GLY A 1 92 ? 15.378 -0.533 -2.506 1.00 84.94 92 GLY A N 1
ATOM 738 C CA . GLY A 1 92 ? 15.915 -0.235 -3.844 1.00 84.94 92 GLY A CA 1
ATOM 739 C C . GLY A 1 92 ? 14.886 -0.248 -4.986 1.00 84.94 92 GLY A C 1
ATOM 740 O O . GLY A 1 92 ? 15.223 0.093 -6.129 1.00 84.94 92 GLY A O 1
ATOM 741 N N . LEU A 1 93 ? 13.631 -0.599 -4.696 1.00 90.00 93 LEU A N 1
ATOM 742 C CA . LEU A 1 93 ? 12.504 -0.344 -5.585 1.00 90.00 93 LEU A CA 1
ATOM 743 C C . LEU A 1 93 ? 11.805 0.945 -5.173 1.00 90.00 93 LEU A C 1
ATOM 745 O O . LEU A 1 93 ? 11.577 1.204 -3.994 1.00 90.00 93 LEU A O 1
ATOM 749 N N . GLU A 1 94 ? 11.439 1.734 -6.172 1.00 89.44 94 GLU A N 1
ATOM 750 C CA . GLU A 1 94 ? 10.774 3.008 -5.955 1.00 89.44 94 GLU A CA 1
ATOM 751 C C . GLU A 1 94 ? 9.261 2.776 -5.861 1.00 89.44 94 GLU A C 1
ATOM 753 O O . GLU A 1 94 ? 8.663 2.169 -6.757 1.00 89.44 94 GLU A O 1
ATOM 758 N N . GLU A 1 95 ? 8.629 3.224 -4.777 1.00 92.25 95 GLU A N 1
ATOM 759 C CA . GLU A 1 95 ? 7.174 3.153 -4.659 1.00 92.25 95 GLU A CA 1
ATOM 760 C C . GLU A 1 95 ? 6.509 4.223 -5.529 1.00 92.25 95 GLU A C 1
ATOM 762 O O . GLU A 1 95 ? 6.874 5.396 -5.513 1.00 92.25 95 GLU A O 1
ATOM 767 N N . ILE A 1 96 ? 5.478 3.817 -6.263 1.00 91.44 96 ILE A N 1
ATOM 768 C CA . ILE A 1 96 ? 4.713 4.674 -7.154 1.00 91.44 96 ILE A CA 1
ATOM 769 C C . ILE A 1 96 ? 3.444 5.158 -6.430 1.00 91.44 96 ILE A C 1
ATOM 771 O O . ILE A 1 96 ? 2.511 4.368 -6.241 1.00 91.44 96 ILE A O 1
ATOM 775 N N . PRO A 1 97 ? 3.336 6.452 -6.068 1.00 90.00 97 PRO A N 1
ATOM 776 C CA . PRO A 1 97 ? 2.119 6.998 -5.483 1.00 90.00 97 PRO A CA 1
ATOM 777 C C . PRO A 1 97 ? 1.036 7.172 -6.556 1.00 90.00 97 PRO A C 1
ATOM 779 O O . PRO A 1 97 ? 1.157 7.986 -7.475 1.00 90.00 97 PRO A O 1
ATOM 782 N N . VAL A 1 98 ? -0.057 6.422 -6.417 1.00 89.50 98 VAL A N 1
ATOM 783 C CA . VAL A 1 98 ? -1.199 6.459 -7.341 1.00 89.50 98 VAL A CA 1
ATOM 784 C C . VAL A 1 98 ? -2.345 7.267 -6.734 1.00 89.50 98 VAL A C 1
ATOM 786 O O . VAL A 1 98 ? -2.797 6.978 -5.628 1.00 89.50 98 VAL A O 1
ATOM 789 N N . SER A 1 99 ? -2.844 8.269 -7.459 1.00 85.12 99 SER A N 1
ATOM 790 C CA . SER A 1 99 ? -3.956 9.126 -7.026 1.00 85.12 99 SER A CA 1
ATOM 791 C C . SER A 1 99 ? -5.334 8.614 -7.459 1.00 85.12 99 SER A C 1
ATOM 793 O O . SER A 1 99 ? -6.320 8.895 -6.780 1.00 85.12 99 SER A O 1
ATOM 795 N N . SER A 1 100 ? -5.421 7.842 -8.546 1.00 84.44 100 SER A N 1
ATOM 796 C CA . SER A 1 100 ? -6.637 7.134 -8.966 1.00 84.44 100 SER A CA 1
ATOM 797 C C . SER A 1 100 ? -6.297 5.749 -9.504 1.00 84.44 100 SER A C 1
ATOM 799 O O . SER A 1 100 ? -5.397 5.601 -10.329 1.00 84.44 100 SER A O 1
ATOM 801 N N . MET A 1 101 ? -7.026 4.736 -9.035 1.00 78.19 101 MET A N 1
ATOM 802 C CA . MET A 1 101 ? -6.813 3.326 -9.367 1.00 78.19 101 MET A CA 1
ATOM 803 C C . MET A 1 101 ? -8.043 2.742 -10.052 1.00 78.19 101 MET A C 1
ATOM 805 O O . MET A 1 101 ? -8.720 1.866 -9.504 1.00 78.19 101 MET A O 1
ATOM 809 N N . ASP A 1 102 ? -8.344 3.207 -11.257 1.00 82.75 102 ASP A N 1
ATOM 810 C CA . ASP A 1 102 ? -9.320 2.489 -12.059 1.00 82.75 102 ASP A CA 1
ATOM 811 C C . ASP A 1 102 ? -8.686 1.190 -12.613 1.00 82.75 102 ASP A C 1
ATOM 813 O O . ASP A 1 102 ? -7.465 0.989 -12.625 1.00 82.75 102 ASP A O 1
ATOM 817 N N . ARG A 1 103 ? -9.518 0.208 -12.975 1.00 76.25 103 ARG A N 1
ATOM 818 C CA . ARG A 1 103 ? -9.012 -1.111 -13.403 1.00 76.25 103 ARG A CA 1
ATOM 819 C C . ARG A 1 103 ? -8.242 -1.052 -14.726 1.00 76.25 103 ARG A C 1
ATOM 821 O O . ARG A 1 103 ? -7.472 -1.965 -15.009 1.00 76.25 103 ARG A O 1
ATOM 828 N N . SER A 1 104 ? -8.475 -0.027 -15.537 1.00 83.06 104 SER A N 1
ATOM 829 C CA . SER A 1 104 ? -7.892 0.166 -16.864 1.00 83.06 104 SER A CA 1
ATOM 830 C C . SER A 1 104 ? -6.749 1.183 -16.862 1.00 83.06 104 SER A C 1
ATOM 832 O O . SER A 1 104 ? -5.839 1.059 -17.683 1.00 83.06 104 SER A O 1
ATOM 834 N N . PHE A 1 105 ? -6.764 2.136 -15.932 1.00 84.38 105 PHE A N 1
ATOM 835 C CA . PHE A 1 105 ? -5.801 3.207 -15.785 1.00 84.38 105 PHE A CA 1
ATOM 836 C C . PHE A 1 105 ? -5.420 3.457 -14.324 1.00 84.38 105 PHE A C 1
ATOM 838 O O . PHE A 1 105 ? -6.242 3.421 -13.412 1.00 84.38 105 PHE A O 1
ATOM 845 N N . ALA A 1 106 ? -4.143 3.751 -14.117 1.00 88.31 106 ALA A N 1
ATOM 846 C CA . ALA A 1 106 ? -3.639 4.367 -12.901 1.00 88.31 106 ALA A CA 1
ATOM 847 C C . ALA A 1 106 ? -3.289 5.819 -13.202 1.00 88.31 106 ALA A C 1
ATOM 849 O O . ALA A 1 106 ? -2.887 6.134 -14.325 1.00 88.31 106 ALA A O 1
ATOM 850 N N . SER A 1 107 ? -3.404 6.691 -12.208 1.00 86.75 107 SER A N 1
ATOM 851 C CA . SER A 1 107 ? -2.990 8.075 -12.361 1.00 86.75 107 SER A CA 1
ATOM 852 C C . SER A 1 107 ? -1.962 8.505 -11.312 1.00 86.75 107 SER A C 1
ATOM 854 O O . SER A 1 107 ? -2.055 8.123 -10.150 1.00 86.75 107 SER A O 1
ATOM 856 N N . ILE A 1 108 ? -0.929 9.241 -11.729 1.00 87.06 108 ILE A N 1
ATOM 857 C CA . ILE A 1 108 ? 0.231 9.624 -10.905 1.00 87.06 108 ILE A CA 1
ATOM 858 C C . ILE A 1 108 ? 0.407 11.129 -11.000 1.00 87.06 108 ILE A C 1
ATOM 860 O O . ILE A 1 108 ? 0.303 11.689 -12.088 1.00 87.06 108 ILE A O 1
ATOM 864 N N . ARG A 1 109 ? 0.694 11.823 -9.897 1.00 85.38 109 ARG A N 1
ATOM 865 C CA . ARG A 1 109 ? 0.931 13.266 -10.006 1.00 85.38 109 ARG A CA 1
ATOM 866 C C . ARG A 1 109 ? 2.226 13.589 -10.740 1.00 85.38 109 ARG A C 1
ATOM 868 O O . ARG A 1 109 ? 3.202 12.842 -10.676 1.00 85.38 109 ARG A O 1
ATOM 875 N N . LYS A 1 110 ? 2.244 14.726 -11.430 1.00 81.31 110 LYS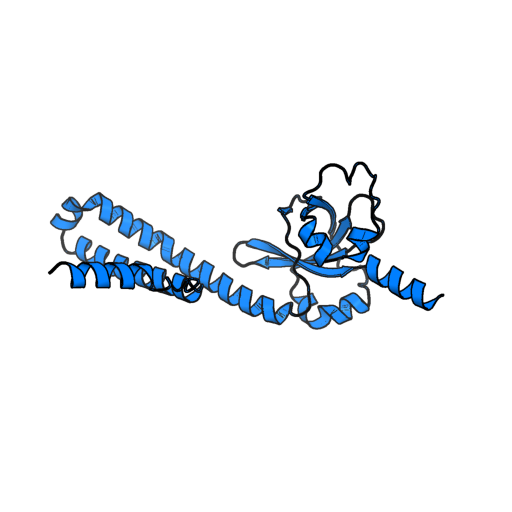 A N 1
ATOM 876 C CA . LYS A 1 110 ? 3.385 15.137 -12.254 1.00 81.31 110 LYS A CA 1
ATOM 877 C C . LYS A 1 110 ? 4.677 15.280 -11.437 1.00 81.31 110 LYS A C 1
ATOM 879 O O . LYS A 1 110 ? 5.748 14.907 -11.918 1.00 81.31 110 LYS A O 1
ATOM 884 N N . GLU A 1 111 ? 4.586 15.819 -10.225 1.00 84.5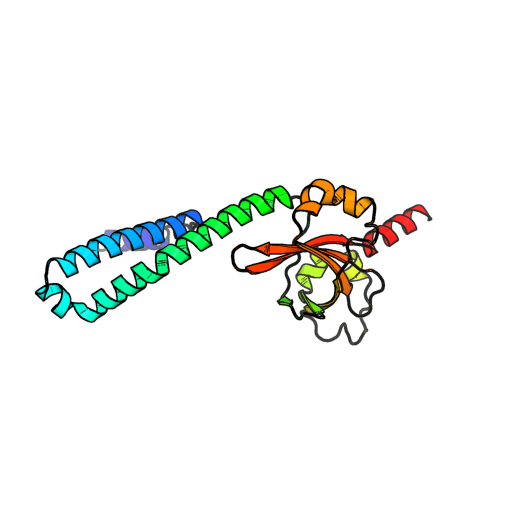0 111 GLU A N 1
ATOM 885 C CA . GLU A 1 111 ? 5.721 15.950 -9.309 1.00 84.50 111 GLU A CA 1
ATOM 886 C C . GLU A 1 111 ? 6.380 14.597 -9.030 1.00 84.50 111 GLU A C 1
ATOM 888 O O . GLU A 1 111 ? 7.598 14.484 -9.139 1.00 84.50 111 GLU A O 1
ATOM 893 N N . TYR A 1 112 ? 5.583 13.551 -8.803 1.00 86.81 112 TYR A N 1
ATOM 894 C CA . TYR A 1 112 ? 6.096 12.206 -8.573 1.00 86.81 112 TYR A CA 1
ATOM 895 C C . TYR A 1 112 ? 6.666 11.603 -9.849 1.00 86.81 112 TYR A C 1
ATOM 897 O O . TYR A 1 112 ? 7.757 11.058 -9.806 1.00 86.81 112 TYR A O 1
ATOM 905 N N . LEU A 1 113 ? 6.019 11.774 -11.008 1.00 83.12 113 LEU A N 1
ATOM 906 C CA . LEU A 1 113 ? 6.583 11.293 -12.277 1.00 83.12 113 LEU A CA 1
ATOM 907 C C . LEU A 1 113 ? 7.988 11.859 -12.539 1.00 83.12 113 LEU A C 1
ATOM 909 O O . LEU A 1 113 ? 8.860 11.143 -13.017 1.00 83.12 113 LEU A O 1
ATOM 913 N N . THR A 1 114 ? 8.211 13.132 -12.206 1.00 82.50 114 THR A N 1
ATOM 914 C CA . THR A 1 114 ? 9.515 13.787 -12.398 1.00 82.50 114 THR A CA 1
ATOM 915 C C . THR A 1 114 ? 10.599 13.169 -11.512 1.00 82.50 114 THR A C 1
ATOM 917 O O . THR A 1 114 ? 11.759 13.141 -11.909 1.00 82.50 114 THR A O 1
ATOM 920 N N . VAL A 1 115 ? 10.224 12.663 -10.335 1.00 84.38 115 VAL A N 1
ATOM 921 C CA . VAL A 1 115 ? 11.128 11.950 -9.421 1.00 84.38 115 VAL A CA 1
ATOM 922 C C . VAL A 1 115 ? 11.350 10.508 -9.883 1.00 84.38 115 VAL A C 1
ATOM 924 O O . VAL A 1 115 ? 12.490 10.067 -9.967 1.00 84.38 115 VAL A O 1
ATOM 927 N N . LEU A 1 116 ? 10.274 9.797 -10.231 1.00 82.50 116 LEU A N 1
ATOM 928 C CA . LEU A 1 116 ? 10.302 8.377 -10.593 1.00 82.50 116 LEU A CA 1
ATOM 929 C C . LEU A 1 116 ? 11.003 8.109 -11.935 1.00 82.50 116 LEU A C 1
ATOM 931 O O . LEU A 1 116 ? 11.717 7.120 -12.068 1.00 82.50 116 LEU A O 1
ATOM 935 N N . ALA A 1 117 ? 10.770 8.963 -12.936 1.00 79.12 117 ALA A N 1
ATOM 936 C CA . ALA A 1 117 ? 11.282 8.802 -14.297 1.00 79.12 117 ALA A CA 1
ATOM 937 C C . ALA A 1 117 ? 11.528 10.174 -14.959 1.00 79.12 117 ALA A C 1
ATOM 939 O O . ALA A 1 117 ? 10.739 10.631 -15.800 1.00 79.12 117 ALA A O 1
ATOM 940 N N . PRO A 1 118 ? 12.624 10.864 -14.596 1.00 79.12 118 PRO A N 1
ATOM 941 C CA . PRO A 1 118 ? 12.908 12.217 -15.071 1.00 79.12 118 PRO A CA 1
ATOM 942 C C . PRO A 1 118 ? 13.075 12.290 -16.594 1.00 79.12 118 PRO A C 1
ATOM 944 O O . PRO A 1 118 ? 12.603 13.241 -17.215 1.00 79.12 118 PRO A O 1
ATOM 947 N N . GLU A 1 119 ? 13.691 11.280 -17.215 1.00 74.81 119 GLU A N 1
ATOM 948 C CA . GLU A 1 119 ? 13.860 11.227 -18.672 1.00 74.81 119 GLU A CA 1
ATOM 949 C C . GLU A 1 119 ? 12.517 11.166 -19.394 1.00 74.81 119 GLU A C 1
ATOM 951 O O . GLU A 1 119 ? 12.275 11.940 -20.322 1.00 74.81 119 GLU A O 1
ATOM 956 N N . LEU A 1 120 ? 11.607 10.313 -18.918 1.00 74.50 120 LEU A N 1
ATOM 957 C CA . LEU A 1 120 ? 10.256 10.214 -19.453 1.00 74.50 120 LEU A CA 1
ATOM 958 C C . LEU A 1 120 ? 9.511 11.546 -19.280 1.00 74.50 120 LEU A C 1
ATOM 960 O O . LEU A 1 120 ? 8.918 12.053 -20.230 1.00 74.50 120 LEU A O 1
ATOM 964 N N . ALA A 1 121 ? 9.613 12.179 -18.108 1.00 76.06 121 ALA A N 1
ATOM 965 C CA . ALA A 1 121 ? 9.017 13.492 -17.857 1.00 76.06 121 ALA A CA 1
ATOM 966 C C . ALA A 1 121 ? 9.549 14.603 -18.794 1.00 76.06 121 ALA A C 1
ATOM 968 O O . ALA A 1 121 ? 8.846 15.587 -19.044 1.00 76.06 121 ALA A O 1
ATOM 969 N N . ILE A 1 122 ? 10.772 14.467 -19.320 1.00 75.69 122 ILE A N 1
ATOM 970 C CA . ILE A 1 122 ? 11.381 15.406 -20.276 1.00 75.69 122 ILE A CA 1
ATOM 971 C C . ILE A 1 122 ? 10.999 15.071 -21.723 1.00 75.69 122 ILE A C 1
ATOM 973 O O . ILE A 1 122 ? 10.686 15.983 -22.493 1.00 75.69 122 ILE A O 1
ATOM 977 N N . ALA A 1 123 ? 11.054 13.790 -22.095 1.00 68.31 123 ALA A N 1
ATOM 978 C CA . ALA A 1 123 ? 10.920 13.313 -23.470 1.00 68.31 123 ALA A CA 1
ATOM 979 C C . ALA A 1 123 ? 9.515 13.513 -24.044 1.00 68.31 123 ALA A C 1
ATOM 981 O O . ALA A 1 123 ? 9.336 13.629 -25.260 1.00 68.31 123 ALA A O 1
ATOM 982 N N . ILE A 1 124 ? 8.502 13.559 -23.185 1.00 64.25 124 ILE A N 1
ATOM 983 C CA . ILE A 1 124 ? 7.131 13.638 -23.654 1.00 64.25 124 ILE A CA 1
ATOM 984 C C . ILE A 1 124 ? 6.817 15.060 -24.170 1.00 64.25 124 ILE A C 1
ATOM 986 O O . ILE A 1 124 ? 7.101 16.065 -23.504 1.00 64.25 124 ILE A O 1
ATOM 990 N N . PRO A 1 125 ? 6.184 15.189 -25.352 1.00 58.50 125 PRO A N 1
ATOM 991 C CA . PRO A 1 125 ? 5.877 16.489 -25.927 1.00 58.50 125 PRO A CA 1
ATOM 992 C C . PRO A 1 125 ? 4.902 17.306 -25.059 1.00 58.50 125 PRO A C 1
ATOM 994 O O . PRO A 1 125 ? 3.685 17.163 -25.184 1.00 58.50 125 PRO A O 1
ATOM 997 N N . LYS A 1 126 ? 5.440 18.266 -24.292 1.00 60.31 126 LYS A N 1
ATOM 998 C CA . LYS A 1 126 ? 5.221 19.730 -24.427 1.00 60.31 126 LYS A CA 1
ATOM 999 C C . LYS A 1 126 ? 3.817 20.226 -24.821 1.00 60.31 126 LYS A C 1
ATOM 1001 O O . LYS A 1 126 ? 3.251 21.127 -24.210 1.00 60.31 126 LYS A O 1
ATOM 1006 N N . LYS A 1 127 ? 3.353 19.744 -25.973 1.00 47.09 127 LYS A N 1
ATOM 1007 C CA . LYS A 1 127 ? 2.276 20.309 -26.793 1.00 47.09 127 LYS A CA 1
ATOM 1008 C C . LYS A 1 127 ? 1.161 19.308 -27.115 1.00 47.09 127 LYS A C 1
ATOM 1010 O O . LYS A 1 127 ? 0.252 19.662 -27.860 1.00 47.09 127 LYS A O 1
ATOM 1015 N N . SER A 1 128 ? 1.228 18.063 -26.635 1.00 52.28 128 SER A N 1
ATOM 1016 C CA . SER A 1 128 ? 0.108 17.133 -26.823 1.00 52.28 128 SER A CA 1
ATOM 1017 C C . SER A 1 128 ? -1.076 17.566 -25.949 1.00 52.28 128 SER A C 1
ATOM 1019 O O . SER A 1 128 ? -0.889 18.124 -24.877 1.00 52.28 128 SER A O 1
ATOM 1021 N N . HIS A 1 129 ? -2.305 17.311 -26.386 1.00 53.31 129 HIS A N 1
ATOM 1022 C CA . HIS A 1 129 ? -3.536 17.553 -25.614 1.00 53.31 129 HIS A CA 1
ATOM 1023 C C . HIS A 1 129 ? -3.579 16.762 -24.290 1.00 53.31 129 HIS A C 1
ATOM 1025 O O . HIS A 1 129 ? -4.312 17.121 -23.380 1.00 53.31 129 HIS A O 1
ATOM 1031 N N . LEU A 1 130 ? -2.751 15.720 -24.159 1.00 51.31 130 LEU A N 1
ATOM 1032 C CA . LEU A 1 130 ? -2.499 14.979 -22.912 1.00 51.31 130 LEU A CA 1
ATOM 1033 C C . LEU A 1 130 ? -1.653 15.790 -21.917 1.00 51.31 130 LEU A C 1
ATOM 1035 O O . LEU A 1 130 ? -1.686 15.571 -20.712 1.00 51.31 130 LEU A O 1
ATOM 1039 N N . TRP A 1 131 ? -0.909 16.751 -22.455 1.00 55.44 131 TRP A N 1
ATOM 1040 C CA . TRP A 1 131 ? -0.051 17.711 -21.792 1.00 55.44 131 TRP A CA 1
ATOM 1041 C C . TRP A 1 131 ? -0.767 19.073 -21.716 1.00 55.44 131 TRP A C 1
ATOM 1043 O O . TRP A 1 131 ? -0.101 20.099 -21.810 1.00 55.44 131 TRP A O 1
ATOM 1053 N N . ALA A 1 132 ? -2.077 19.149 -21.456 1.00 53.81 132 ALA A N 1
ATOM 1054 C CA . ALA A 1 132 ? -2.769 20.437 -21.245 1.00 53.81 132 ALA A CA 1
ATOM 1055 C C . ALA A 1 132 ? -3.275 20.682 -19.802 1.00 53.81 132 ALA A C 1
ATOM 1057 O O . ALA A 1 132 ? -3.227 21.820 -19.345 1.00 53.81 132 ALA A O 1
ATOM 1058 N N . ASP A 1 133 ? -3.634 19.644 -19.035 1.00 54.53 133 ASP A N 1
ATOM 1059 C CA . ASP A 1 133 ? -4.423 19.813 -17.792 1.00 54.53 133 ASP A CA 1
ATOM 1060 C C . ASP A 1 133 ? -3.651 19.510 -16.475 1.00 54.53 133 ASP A C 1
ATOM 1062 O O . ASP A 1 133 ? -4.124 18.788 -15.599 1.00 54.53 133 ASP A O 1
ATOM 1066 N N . TRP A 1 134 ? -2.408 19.987 -16.315 1.00 55.31 134 TRP A N 1
ATOM 1067 C CA . TRP A 1 134 ? -1.417 19.304 -15.454 1.00 55.31 134 TRP A CA 1
ATOM 1068 C C . TRP A 1 134 ? -1.624 19.421 -13.944 1.00 55.31 134 TRP A C 1
ATOM 1070 O O . TRP A 1 134 ? -1.202 20.378 -13.300 1.00 55.31 134 TRP A O 1
ATOM 1080 N N . SER A 1 135 ? -2.050 18.310 -13.360 1.00 68.75 135 SER A N 1
ATOM 1081 C CA . SER A 1 135 ?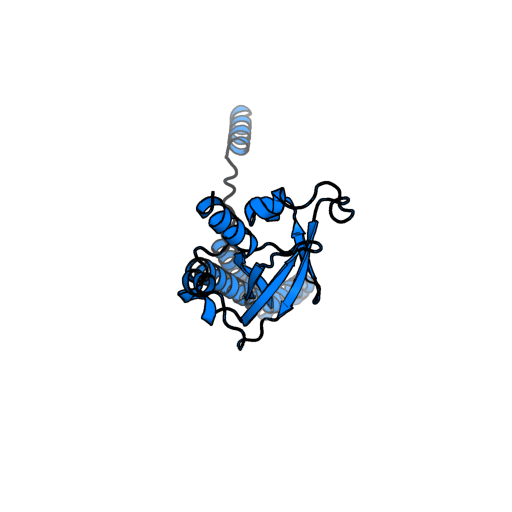 -1.506 17.828 -12.081 1.00 68.75 135 SER A CA 1
ATOM 1082 C C . SER A 1 135 ? -1.229 16.322 -12.091 1.00 68.75 135 SER A C 1
ATOM 1084 O O . SER A 1 135 ? -0.505 15.833 -11.230 1.00 68.75 135 SER A O 1
ATOM 1086 N N . VAL A 1 136 ? -1.754 15.579 -13.074 1.00 77.00 136 VAL A N 1
ATOM 1087 C CA . VAL A 1 136 ? -1.804 14.114 -13.050 1.00 77.00 136 VAL A CA 1
ATOM 1088 C C . VAL A 1 136 ? -1.544 13.510 -14.438 1.00 77.00 136 VAL A C 1
ATOM 1090 O O . VAL A 1 136 ? -1.997 14.033 -15.451 1.00 77.00 136 VAL A O 1
ATOM 1093 N N . TRP A 1 137 ? -0.816 12.397 -14.455 1.00 81.25 137 TRP A N 1
ATOM 1094 C CA . TRP A 1 137 ? -0.481 11.526 -15.577 1.00 81.25 137 TRP A CA 1
ATOM 1095 C C . TRP A 1 137 ? -1.311 10.261 -15.543 1.00 81.25 137 TRP A C 1
ATOM 1097 O O . TRP A 1 137 ? -1.430 9.673 -14.478 1.00 81.25 137 TRP A O 1
ATOM 1107 N N . ASN A 1 138 ? -1.807 9.801 -16.692 1.00 84.44 138 ASN A N 1
ATOM 1108 C CA . ASN A 1 138 ? -2.562 8.553 -16.786 1.00 84.44 138 ASN A CA 1
ATOM 1109 C C . ASN A 1 138 ? -1.725 7.453 -17.443 1.00 84.44 138 ASN A C 1
ATOM 1111 O O . ASN A 1 138 ? -1.112 7.655 -18.493 1.00 84.44 138 ASN A O 1
ATOM 1115 N N . PHE A 1 139 ? -1.758 6.273 -16.841 1.00 86.62 139 PHE A N 1
ATOM 1116 C CA . PHE A 1 139 ? -1.091 5.063 -17.291 1.00 86.62 139 PHE A CA 1
ATOM 1117 C C . PHE A 1 139 ? -2.132 4.007 -17.573 1.00 86.62 139 PHE A C 1
ATOM 1119 O O . PHE A 1 139 ? -2.904 3.661 -16.689 1.00 86.62 139 PHE A O 1
ATOM 1126 N N . LYS A 1 140 ? -2.135 3.455 -18.780 1.00 88.38 140 LYS A N 1
ATOM 1127 C CA . LYS A 1 140 ? -2.924 2.273 -19.096 1.00 88.38 140 LYS A CA 1
ATOM 1128 C C . LYS A 1 140 ? -2.274 1.046 -18.469 1.00 88.38 140 LYS A C 1
ATOM 1130 O O . LYS A 1 140 ? -1.066 0.851 -18.587 1.00 88.38 140 LYS A O 1
ATOM 1135 N N . ARG A 1 141 ? -3.081 0.212 -17.821 1.00 89.81 141 ARG A N 1
ATOM 1136 C CA . ARG A 1 141 ? -2.617 -0.953 -17.067 1.00 89.81 141 ARG A CA 1
ATOM 1137 C C . ARG A 1 141 ? -2.859 -2.233 -17.849 1.00 89.81 141 ARG A C 1
ATOM 1139 O O . ARG A 1 141 ? -3.963 -2.490 -18.330 1.00 89.81 141 ARG A O 1
ATOM 1146 N N . HIS A 1 142 ? -1.836 -3.070 -17.923 1.00 88.50 142 HIS A N 1
ATOM 1147 C CA . HIS A 1 142 ? -1.903 -4.385 -18.539 1.00 88.50 142 HIS A CA 1
ATOM 1148 C C . HIS A 1 142 ? -1.358 -5.424 -17.572 1.00 88.50 142 HIS A C 1
ATOM 1150 O O . HIS A 1 142 ? -0.233 -5.306 -17.102 1.00 88.50 142 HIS A O 1
ATOM 1156 N N . ARG A 1 143 ? -2.127 -6.470 -17.266 1.00 84.19 143 ARG A N 1
ATOM 1157 C CA . ARG A 1 143 ? -1.599 -7.568 -16.453 1.00 84.19 143 ARG A CA 1
ATOM 1158 C C . ARG A 1 143 ? -0.490 -8.274 -17.228 1.00 84.19 143 ARG A C 1
ATOM 1160 O O . ARG A 1 143 ? -0.668 -8.590 -18.405 1.00 84.19 143 ARG A O 1
ATOM 1167 N N . LEU A 1 144 ? 0.635 -8.530 -16.570 1.00 81.50 144 LEU A N 1
ATOM 1168 C CA . LEU A 1 144 ? 1.662 -9.383 -17.138 1.00 81.50 144 LEU A CA 1
ATOM 1169 C C . LEU A 1 144 ? 1.348 -10.833 -16.774 1.00 81.50 144 LEU A C 1
ATOM 1171 O O . LEU A 1 144 ? 1.401 -11.228 -15.606 1.00 81.50 144 LEU A O 1
ATOM 1175 N N . ASP A 1 145 ? 1.012 -11.634 -17.778 1.00 71.88 145 ASP A N 1
ATOM 1176 C CA . ASP A 1 145 ? 0.886 -13.072 -17.588 1.00 71.88 145 ASP A CA 1
ATOM 1177 C C . ASP A 1 145 ? 2.268 -13.651 -17.278 1.00 71.88 145 ASP A C 1
ATOM 1179 O O . ASP A 1 145 ? 3.219 -13.422 -18.026 1.00 71.88 145 ASP A O 1
ATOM 1183 N N . ARG A 1 146 ? 2.380 -14.420 -16.185 1.00 56.50 146 ARG A N 1
ATOM 1184 C CA . ARG A 1 146 ? 3.646 -14.994 -15.678 1.00 56.50 146 ARG A CA 1
ATOM 1185 C C . ARG A 1 146 ? 4.448 -15.792 -16.723 1.00 56.50 146 ARG A C 1
ATOM 1187 O O . ARG A 1 146 ? 5.625 -16.042 -16.506 1.00 56.50 146 ARG A O 1
ATOM 1194 N N . ALA A 1 147 ? 3.827 -16.198 -17.833 1.00 49.59 147 ALA A N 1
ATOM 1195 C CA . ALA A 1 147 ? 4.475 -16.905 -18.938 1.00 49.59 147 ALA A CA 1
ATOM 1196 C C . ALA A 1 147 ? 5.309 -15.998 -19.868 1.00 49.59 147 ALA A C 1
ATOM 1198 O O . ALA A 1 147 ? 6.071 -16.512 -20.685 1.00 49.59 147 ALA A O 1
ATOM 1199 N N . LYS A 1 148 ? 5.183 -14.665 -19.781 1.00 63.94 148 LYS A N 1
ATOM 1200 C CA . LYS A 1 148 ? 6.043 -13.738 -20.529 1.00 63.94 148 LYS A CA 1
ATOM 1201 C C . LYS A 1 148 ? 7.382 -13.583 -19.810 1.00 63.94 148 LYS A C 1
ATOM 1203 O O . LYS A 1 148 ? 7.413 -13.273 -18.622 1.00 63.94 148 LYS A O 1
ATOM 1208 N N . ALA A 1 149 ? 8.476 -13.787 -20.543 1.00 67.50 149 ALA A N 1
ATOM 1209 C CA . ALA A 1 149 ? 9.822 -13.595 -20.019 1.00 67.50 149 ALA A CA 1
ATOM 1210 C C . ALA A 1 149 ? 10.009 -12.140 -19.564 1.00 67.50 149 ALA A C 1
ATOM 1212 O O . ALA A 1 149 ? 9.779 -11.204 -20.331 1.00 67.50 149 ALA A O 1
ATOM 1213 N N . LEU A 1 150 ? 10.404 -11.971 -18.303 1.00 81.12 150 LEU A N 1
ATOM 1214 C CA . LEU A 1 150 ? 10.810 -10.680 -17.763 1.00 81.12 150 LEU A CA 1
ATOM 1215 C C . LEU A 1 150 ? 12.181 -10.289 -18.330 1.00 81.12 150 LEU A C 1
ATOM 1217 O O . LEU A 1 150 ? 13.007 -11.179 -18.557 1.00 81.12 150 LEU A O 1
ATOM 1221 N N . PRO A 1 151 ? 12.458 -8.988 -18.522 1.00 81.31 151 PRO A N 1
ATOM 1222 C CA . PRO A 1 151 ? 13.811 -8.525 -18.812 1.00 81.31 151 PRO A CA 1
ATOM 1223 C C . PRO A 1 151 ? 14.798 -9.023 -17.752 1.00 81.31 151 PRO A C 1
ATOM 1225 O O . PRO A 1 151 ? 14.469 -9.063 -16.565 1.00 81.31 151 PRO A O 1
ATOM 1228 N N . ALA A 1 152 ? 16.015 -9.379 -18.167 1.00 82.06 152 ALA A N 1
ATOM 1229 C CA . ALA A 1 152 ? 17.041 -9.870 -17.246 1.00 82.06 152 ALA A CA 1
ATOM 1230 C C . ALA A 1 152 ? 17.360 -8.843 -16.147 1.00 82.06 152 ALA A C 1
ATOM 1232 O O . ALA A 1 152 ? 17.491 -9.222 -14.985 1.00 82.06 152 ALA A O 1
ATOM 1233 N N . GLU A 1 153 ? 17.385 -7.555 -16.494 1.00 81.62 153 GLU A N 1
ATOM 1234 C CA . GLU A 1 153 ? 17.635 -6.473 -15.539 1.00 81.62 153 GLU A CA 1
ATOM 1235 C C . GLU A 1 153 ? 16.501 -6.322 -14.520 1.00 81.62 153 GLU A C 1
ATOM 1237 O O . GLU A 1 153 ? 16.746 -6.195 -13.323 1.00 81.62 153 GLU A O 1
ATOM 1242 N N . ALA A 1 154 ? 15.245 -6.459 -14.955 1.00 84.44 154 ALA A N 1
ATOM 1243 C CA . ALA A 1 154 ? 14.101 -6.498 -14.046 1.00 84.44 154 ALA A CA 1
ATOM 1244 C C . ALA A 1 154 ? 14.211 -7.663 -13.046 1.00 84.44 154 ALA A C 1
ATOM 1246 O O . ALA A 1 154 ? 13.905 -7.510 -11.862 1.00 84.44 154 ALA A O 1
ATOM 1247 N N . VAL A 1 155 ? 14.673 -8.830 -13.514 1.00 84.81 155 VAL A N 1
ATOM 1248 C CA . VAL A 1 155 ? 14.915 -9.998 -12.655 1.00 84.81 155 VAL A CA 1
ATOM 1249 C C . VAL A 1 155 ? 16.079 -9.758 -11.704 1.00 84.81 155 VAL A C 1
ATOM 1251 O O . VAL A 1 155 ? 15.996 -10.166 -10.549 1.00 84.81 155 VAL A O 1
ATOM 1254 N N . HIS A 1 156 ? 17.145 -9.103 -12.160 1.00 83.81 156 HIS A N 1
ATOM 1255 C CA . HIS A 1 156 ? 18.293 -8.772 -11.326 1.00 83.81 156 HIS A CA 1
ATOM 1256 C C . HIS A 1 156 ? 17.900 -7.800 -10.208 1.00 83.81 156 HIS A C 1
ATOM 1258 O O . HIS A 1 156 ? 18.088 -8.116 -9.031 1.00 83.81 156 HIS A O 1
ATOM 1264 N N . ARG A 1 157 ? 17.269 -6.677 -10.569 1.00 81.31 157 ARG A N 1
ATOM 1265 C CA . ARG A 1 157 ? 16.874 -5.607 -9.648 1.00 81.31 157 ARG A CA 1
ATOM 1266 C C . ARG A 1 157 ? 15.865 -6.063 -8.598 1.00 81.31 157 ARG A C 1
ATOM 1268 O O . ARG A 1 157 ? 15.992 -5.698 -7.437 1.00 81.31 157 ARG A O 1
ATOM 1275 N N . ALA A 1 158 ? 14.884 -6.879 -8.983 1.00 84.69 158 ALA A N 1
ATOM 1276 C CA . ALA A 1 158 ? 13.835 -7.338 -8.073 1.00 84.69 158 ALA A CA 1
ATOM 1277 C C . ALA A 1 158 ? 14.023 -8.784 -7.589 1.00 84.69 158 ALA A C 1
ATOM 1279 O O . ALA A 1 158 ? 13.078 -9.371 -7.065 1.00 84.69 158 ALA A O 1
ATOM 1280 N N . ARG A 1 159 ? 15.213 -9.386 -7.734 1.00 82.25 159 ARG A N 1
ATOM 1281 C CA . ARG A 1 159 ? 15.441 -10.825 -7.485 1.00 82.25 159 ARG A CA 1
ATOM 1282 C C . ARG A 1 159 ? 14.891 -11.320 -6.144 1.00 82.25 159 ARG A C 1
ATOM 1284 O O . ARG A 1 159 ? 14.319 -12.406 -6.098 1.00 82.25 159 ARG A O 1
ATOM 1291 N N . GLY A 1 160 ? 15.075 -10.540 -5.077 1.00 82.69 160 GLY A N 1
ATOM 1292 C CA . GLY A 1 160 ? 14.578 -10.859 -3.733 1.00 82.69 160 GLY A CA 1
ATOM 1293 C C . GLY A 1 160 ? 13.091 -10.559 -3.529 1.00 82.69 160 GLY A C 1
ATOM 1294 O O . GLY A 1 160 ? 12.443 -11.207 -2.719 1.00 82.69 160 GLY A O 1
ATOM 1295 N N . SER A 1 161 ? 12.532 -9.621 -4.291 1.00 88.44 161 SER A N 1
ATOM 1296 C CA . SER A 1 161 ? 11.175 -9.099 -4.098 1.00 88.44 161 SER A CA 1
ATOM 1297 C C . SER A 1 161 ? 10.138 -9.724 -5.037 1.00 88.44 161 SER A C 1
ATOM 1299 O O . SER A 1 161 ? 8.943 -9.683 -4.751 1.00 88.44 161 SER A O 1
ATOM 1301 N N . LEU A 1 162 ? 10.566 -10.322 -6.157 1.00 87.56 162 LEU A N 1
ATOM 1302 C CA . LEU A 1 162 ? 9.678 -10.833 -7.210 1.00 87.56 162 LEU A CA 1
ATOM 1303 C C . LEU A 1 162 ? 8.652 -11.852 -6.703 1.00 87.56 162 LEU A C 1
ATOM 1305 O O . LEU A 1 162 ? 7.520 -11.875 -7.182 1.00 87.56 162 LEU A O 1
ATOM 1309 N N . THR A 1 163 ? 9.036 -12.687 -5.738 1.00 87.44 163 THR A N 1
ATOM 1310 C CA . THR A 1 163 ? 8.158 -13.699 -5.132 1.00 87.44 163 THR A CA 1
ATOM 1311 C C . THR A 1 163 ? 7.082 -13.104 -4.231 1.00 87.44 163 THR A C 1
ATOM 1313 O O . THR A 1 163 ? 6.107 -13.789 -3.932 1.00 87.44 163 THR A O 1
ATOM 1316 N N . HIS A 1 164 ? 7.252 -11.853 -3.805 1.00 90.06 164 HIS A N 1
ATOM 1317 C CA . HIS A 1 164 ? 6.362 -11.164 -2.874 1.00 90.06 164 HIS A CA 1
ATOM 1318 C C . HIS A 1 164 ? 5.321 -10.287 -3.571 1.00 90.06 164 HIS A C 1
ATOM 1320 O O . HIS A 1 164 ? 4.387 -9.827 -2.922 1.00 90.06 164 HIS A O 1
ATOM 1326 N N . PHE A 1 165 ? 5.436 -10.079 -4.884 1.00 91.94 165 PHE A N 1
ATOM 1327 C CA . PHE A 1 165 ? 4.384 -9.415 -5.642 1.00 91.94 165 PHE A CA 1
ATOM 1328 C C . PHE A 1 165 ? 3.203 -10.358 -5.878 1.00 91.94 165 PHE A C 1
ATOM 1330 O O . PHE A 1 165 ? 3.347 -11.442 -6.451 1.00 91.94 165 PHE A O 1
ATOM 1337 N N . ASP A 1 166 ? 2.001 -9.895 -5.533 1.00 91.31 166 ASP A N 1
ATOM 1338 C CA . ASP A 1 166 ? 0.752 -10.587 -5.864 1.00 91.31 166 ASP A CA 1
ATOM 1339 C C . ASP A 1 166 ? 0.612 -10.748 -7.379 1.00 91.31 166 ASP A C 1
ATOM 1341 O O . ASP A 1 166 ? 0.135 -11.766 -7.896 1.00 91.31 166 ASP A O 1
ATOM 1345 N N . ARG A 1 167 ? 1.034 -9.710 -8.110 1.00 91.31 167 ARG A N 1
ATOM 1346 C CA . ARG A 1 167 ? 1.064 -9.691 -9.568 1.00 91.31 167 ARG A CA 1
ATOM 1347 C C . ARG A 1 167 ? 2.049 -8.661 -10.100 1.00 91.31 167 ARG A C 1
ATOM 1349 O O . ARG A 1 167 ? 2.400 -7.700 -9.424 1.00 91.31 167 ARG A O 1
ATOM 1356 N N . LEU A 1 168 ? 2.410 -8.858 -11.360 1.00 92.06 168 LEU A N 1
ATOM 1357 C CA . LEU A 1 168 ? 3.137 -7.886 -12.159 1.00 92.06 168 LEU A CA 1
ATOM 1358 C C . LEU A 1 168 ? 2.185 -7.262 -13.180 1.00 92.06 168 LEU A C 1
ATOM 1360 O O . LEU A 1 168 ? 1.328 -7.939 -13.761 1.00 92.06 168 LEU A O 1
ATOM 1364 N N . GLU A 1 169 ? 2.344 -5.967 -13.395 1.00 92.31 169 GLU A N 1
ATOM 1365 C CA . GLU A 1 169 ? 1.625 -5.195 -14.394 1.00 92.31 169 GLU A CA 1
ATOM 1366 C C . GLU A 1 169 ? 2.623 -4.465 -15.294 1.00 92.31 169 GLU A C 1
ATOM 1368 O O . GLU A 1 169 ? 3.707 -4.076 -14.873 1.00 92.31 169 GLU A O 1
ATOM 1373 N N . VAL A 1 170 ? 2.244 -4.289 -16.552 1.00 91.12 170 VAL A N 1
ATOM 1374 C CA . VAL A 1 170 ? 2.904 -3.406 -17.503 1.00 91.12 170 VAL A CA 1
ATOM 1375 C C . VAL A 1 170 ? 2.064 -2.146 -17.595 1.00 91.12 170 VAL A C 1
ATOM 1377 O O . VAL A 1 170 ? 0.878 -2.204 -17.934 1.00 91.12 170 VAL A O 1
ATOM 1380 N N . TRP A 1 171 ? 2.653 -1.017 -17.234 1.00 90.69 171 TRP A N 1
ATOM 1381 C CA . TRP A 1 171 ? 1.995 0.282 -17.242 1.00 90.69 171 TRP A CA 1
ATOM 1382 C C . TRP A 1 171 ? 2.524 1.097 -18.403 1.00 90.69 171 TRP A C 1
ATOM 1384 O O . TRP A 1 171 ? 3.727 1.236 -18.562 1.00 90.69 171 TRP A O 1
ATOM 1394 N N . GLN A 1 172 ? 1.637 1.644 -19.220 1.00 86.31 172 GLN A N 1
ATOM 1395 C CA . GLN A 1 172 ? 2.023 2.462 -20.361 1.00 86.31 172 GLN A CA 1
ATOM 1396 C C . GLN A 1 172 ? 1.420 3.849 -20.203 1.00 86.31 172 GLN A C 1
ATOM 1398 O O . GLN A 1 172 ? 0.193 3.981 -20.177 1.00 86.31 172 GLN A O 1
ATOM 1403 N N . ALA A 1 173 ? 2.260 4.879 -20.094 1.00 81.62 173 ALA A N 1
ATOM 1404 C CA . ALA A 1 173 ? 1.762 6.247 -20.091 1.00 81.62 173 ALA A CA 1
ATOM 1405 C C . ALA A 1 173 ? 1.018 6.522 -21.407 1.00 81.62 173 ALA A C 1
ATOM 1407 O O . ALA A 1 173 ? 1.427 6.103 -22.494 1.00 81.62 173 ALA A O 1
ATOM 1408 N N . VAL A 1 174 ? -0.129 7.194 -21.317 1.00 77.19 174 VAL A N 1
ATOM 1409 C CA . VAL A 1 174 ? -0.925 7.490 -22.511 1.00 77.19 174 VAL A CA 1
ATOM 1410 C C . VAL A 1 174 ? -0.096 8.366 -23.454 1.00 77.19 174 VAL A C 1
ATOM 1412 O O . VAL A 1 174 ? 0.406 9.415 -23.061 1.00 77.19 174 VAL A O 1
ATOM 1415 N N . GLY A 1 175 ? 0.044 7.927 -24.707 1.00 70.88 175 GLY A N 1
ATOM 1416 C CA . GLY A 1 175 ? 0.811 8.644 -25.727 1.00 70.88 175 GLY A CA 1
ATOM 1417 C C . GLY A 1 175 ? 2.320 8.373 -25.725 1.00 70.88 175 GLY A C 1
ATOM 1418 O O . GLY A 1 175 ? 3.025 9.024 -26.494 1.00 70.88 175 GLY A O 1
ATOM 1419 N N . THR A 1 176 ? 2.821 7.426 -24.921 1.00 72.31 176 THR A N 1
ATOM 1420 C CA . THR A 1 176 ? 4.237 7.015 -24.924 1.00 72.31 176 THR A CA 1
ATOM 1421 C C . THR A 1 176 ? 4.416 5.591 -25.447 1.00 72.31 176 THR A C 1
ATOM 1423 O O . THR A 1 176 ? 3.505 4.761 -25.393 1.00 72.31 176 THR A O 1
ATOM 1426 N N . ALA A 1 177 ? 5.601 5.309 -25.993 1.00 70.31 177 ALA A N 1
ATOM 1427 C CA . ALA A 1 177 ? 5.950 3.975 -26.476 1.00 70.31 177 ALA A CA 1
ATOM 1428 C C . ALA A 1 177 ? 6.468 3.080 -25.344 1.00 70.31 177 ALA A C 1
ATOM 1430 O O . ALA A 1 177 ? 6.096 1.909 -25.285 1.00 70.31 177 ALA A O 1
ATOM 1431 N N . ASP A 1 178 ? 7.273 3.642 -24.443 1.00 77.62 178 ASP A N 1
ATOM 1432 C CA . ASP A 1 178 ? 7.997 2.865 -23.442 1.00 77.62 178 ASP A CA 1
ATOM 1433 C C . ASP A 1 178 ? 7.126 2.592 -22.209 1.00 77.62 178 ASP A C 1
ATOM 1435 O O . ASP A 1 178 ? 6.581 3.534 -21.615 1.00 77.62 178 ASP A O 1
ATOM 1439 N N . PRO A 1 179 ? 6.934 1.313 -21.842 1.00 86.19 179 PRO A N 1
ATOM 1440 C CA . PRO A 1 179 ? 6.172 0.948 -20.662 1.00 86.19 179 PRO A CA 1
ATOM 1441 C C . PRO A 1 179 ? 7.046 0.866 -19.402 1.00 86.19 179 PRO A C 1
ATOM 1443 O O . PRO A 1 179 ? 8.272 0.884 -19.456 1.00 86.19 179 PRO A O 1
ATOM 1446 N N . TRP A 1 180 ? 6.395 0.688 -18.258 1.00 89.50 180 TRP A N 1
ATOM 1447 C CA . TRP A 1 180 ? 6.988 0.341 -16.970 1.00 89.50 180 TRP A CA 1
ATOM 1448 C C . TRP A 1 180 ? 6.552 -1.050 -16.543 1.00 89.50 180 TRP A C 1
ATOM 1450 O O . TRP A 1 180 ? 5.401 -1.440 -16.745 1.00 89.50 180 TRP A O 1
ATOM 1460 N N . LEU A 1 181 ? 7.452 -1.784 -15.900 1.00 91.38 181 LEU A N 1
ATOM 1461 C CA . LEU A 1 181 ? 7.117 -2.991 -15.165 1.00 91.38 181 LEU A CA 1
ATOM 1462 C C . LEU A 1 181 ? 6.860 -2.595 -13.721 1.00 91.38 181 LEU A C 1
ATOM 1464 O O . LEU A 1 181 ? 7.740 -2.056 -13.047 1.00 91.38 181 LEU A O 1
ATOM 1468 N N . VAL A 1 182 ? 5.664 -2.903 -13.246 1.00 92.69 182 VAL A N 1
ATOM 1469 C CA . VAL A 1 182 ? 5.203 -2.534 -11.916 1.00 92.69 182 VAL A CA 1
ATOM 1470 C C . VAL A 1 182 ? 4.851 -3.790 -11.137 1.00 92.69 182 VAL A C 1
ATOM 1472 O O . VAL A 1 182 ? 4.046 -4.616 -11.576 1.00 92.69 182 VAL A O 1
ATOM 1475 N N . GLY A 1 183 ? 5.467 -3.937 -9.971 1.00 93.38 183 GLY A N 1
ATOM 1476 C CA . GLY A 1 183 ? 5.109 -4.945 -8.988 1.00 93.38 183 GLY A CA 1
ATOM 1477 C C . GLY A 1 183 ? 3.967 -4.444 -8.120 1.00 93.38 183 GLY A C 1
ATOM 1478 O O . GLY A 1 183 ? 4.016 -3.321 -7.622 1.00 93.38 183 GLY A O 1
ATOM 1479 N N . VAL A 1 184 ? 2.930 -5.261 -7.952 1.00 93.50 184 VAL A N 1
ATOM 1480 C CA . VAL A 1 184 ? 1.769 -4.922 -7.125 1.00 93.50 184 VAL A CA 1
ATOM 1481 C C . VAL A 1 184 ? 1.720 -5.841 -5.923 1.00 93.50 184 VAL A C 1
ATOM 1483 O O . VAL A 1 184 ? 1.824 -7.061 -6.068 1.00 93.50 184 VAL A O 1
ATOM 1486 N N . VAL A 1 185 ? 1.502 -5.256 -4.753 1.00 93.62 185 VAL A N 1
ATOM 1487 C CA . VAL A 1 185 ? 1.303 -5.995 -3.509 1.00 93.62 185 VAL A CA 1
ATOM 1488 C C . VAL A 1 185 ? 0.120 -5.412 -2.742 1.00 93.62 185 VAL A C 1
ATOM 1490 O O . VAL A 1 185 ? -0.116 -4.201 -2.758 1.00 93.62 185 VAL A O 1
ATOM 1493 N N . ARG A 1 186 ? -0.651 -6.273 -2.088 1.00 92.38 186 ARG A N 1
ATOM 1494 C CA . ARG A 1 186 ? -1.784 -5.898 -1.256 1.00 92.38 186 ARG A CA 1
ATOM 1495 C C . ARG A 1 186 ? -1.351 -5.826 0.202 1.00 92.38 186 ARG A C 1
ATOM 1497 O O . ARG A 1 186 ? -0.846 -6.791 0.766 1.00 92.38 186 ARG A O 1
ATOM 1504 N N . THR A 1 187 ? -1.577 -4.676 0.814 1.00 89.88 187 THR A N 1
ATOM 1505 C CA . THR A 1 187 ? -1.330 -4.437 2.234 1.00 89.88 187 THR A CA 1
ATOM 1506 C C . THR A 1 187 ? -2.352 -5.191 3.100 1.00 89.88 187 THR A C 1
ATOM 1508 O O . THR A 1 187 ? -3.424 -5.572 2.615 1.00 89.88 187 THR A O 1
ATOM 1511 N N . PRO A 1 188 ? -2.097 -5.348 4.413 1.00 86.00 188 PRO A N 1
ATOM 1512 C CA . PRO A 1 188 ? -3.041 -5.984 5.337 1.00 86.00 188 PRO A CA 1
ATOM 1513 C C . PRO A 1 188 ? -4.426 -5.323 5.379 1.00 86.00 188 PRO A C 1
ATOM 1515 O O . PRO A 1 188 ? -5.429 -6.004 5.577 1.00 86.00 188 PRO A O 1
ATOM 1518 N N . ASN A 1 189 ? -4.504 -4.010 5.139 1.00 84.12 189 ASN A N 1
ATOM 1519 C CA . ASN A 1 189 ? -5.769 -3.270 5.058 1.00 84.12 189 ASN A CA 1
ATOM 1520 C C . ASN A 1 189 ? -6.448 -3.344 3.671 1.00 84.12 189 ASN A C 1
ATOM 1522 O O . ASN A 1 189 ? -7.439 -2.657 3.423 1.00 84.12 189 ASN A O 1
ATOM 1526 N N . GLY A 1 190 ? -5.925 -4.166 2.757 1.00 86.25 190 GLY A N 1
ATOM 1527 C CA . GLY A 1 190 ? -6.494 -4.412 1.434 1.00 86.25 190 GLY A CA 1
ATOM 1528 C C . GLY A 1 190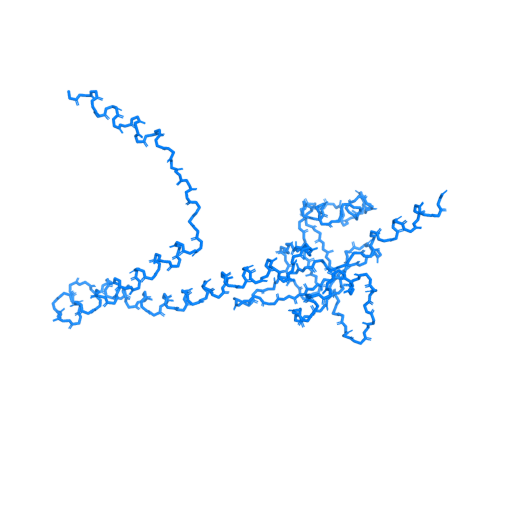 ? -6.143 -3.370 0.369 1.00 86.25 190 GLY A C 1
ATOM 1529 O O . GLY A 1 190 ? -6.580 -3.524 -0.774 1.00 86.25 190 GLY A O 1
ATOM 1530 N N . ARG A 1 191 ? -5.362 -2.333 0.701 1.00 88.69 191 ARG A N 1
ATOM 1531 C CA . ARG A 1 191 ? -4.862 -1.356 -0.278 1.00 88.69 191 ARG A CA 1
ATOM 1532 C C . ARG A 1 191 ? -3.781 -1.980 -1.152 1.00 88.69 191 ARG A C 1
ATOM 1534 O O . ARG A 1 191 ? -3.078 -2.892 -0.740 1.00 88.69 191 ARG A O 1
ATOM 1541 N N . GLU A 1 192 ? -3.647 -1.488 -2.373 1.00 92.31 192 GLU A N 1
ATOM 1542 C CA . GLU A 1 192 ? -2.570 -1.907 -3.270 1.00 92.31 192 GLU A CA 1
ATOM 1543 C C . GLU A 1 192 ? -1.437 -0.880 -3.214 1.00 92.31 192 GLU A C 1
ATOM 1545 O O . GLU A 1 192 ? -1.691 0.323 -3.271 1.00 92.31 192 GLU A O 1
ATOM 1550 N N . ARG A 1 193 ? -0.201 -1.366 -3.088 1.00 93.00 193 ARG A N 1
ATOM 1551 C CA . ARG A 1 193 ? 1.029 -0.587 -3.271 1.00 93.00 193 ARG A CA 1
ATOM 1552 C C . ARG A 1 193 ? 1.711 -1.046 -4.551 1.00 93.00 193 ARG A C 1
ATOM 1554 O O . ARG A 1 193 ? 1.629 -2.219 -4.929 1.00 93.00 193 ARG A O 1
ATOM 1561 N N . PHE A 1 194 ? 2.357 -0.101 -5.218 1.00 93.25 194 PHE A N 1
ATOM 1562 C CA . PHE A 1 194 ? 2.914 -0.273 -6.552 1.00 93.25 194 PHE A CA 1
ATOM 1563 C C . PHE A 1 194 ? 4.387 0.079 -6.513 1.00 93.25 194 PHE A C 1
ATOM 1565 O O . PHE A 1 194 ? 4.745 1.144 -6.026 1.00 93.25 194 PHE A O 1
ATOM 1572 N N . TYR A 1 195 ?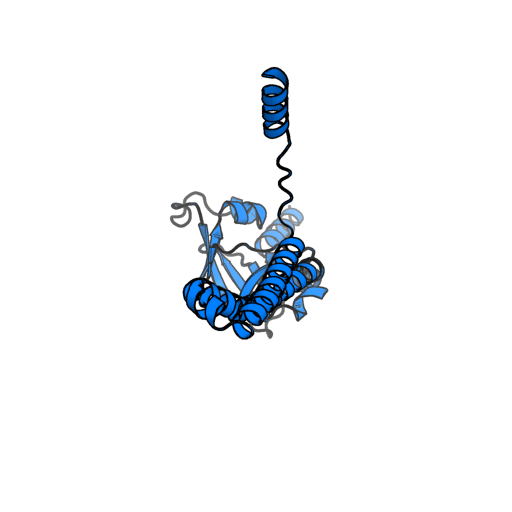 5.229 -0.797 -7.037 1.00 93.38 195 TYR A N 1
ATOM 1573 C CA . TYR A 1 195 ? 6.673 -0.614 -7.029 1.00 93.38 195 TYR A CA 1
ATOM 1574 C C . TYR A 1 195 ? 7.197 -0.647 -8.455 1.00 93.38 195 TYR A C 1
ATOM 1576 O O . TYR A 1 195 ? 6.889 -1.576 -9.208 1.00 93.38 195 TYR A O 1
ATOM 1584 N N . LEU A 1 196 ? 7.987 0.357 -8.828 1.00 91.81 196 LEU A N 1
ATOM 1585 C CA . LEU A 1 196 ? 8.667 0.394 -10.113 1.00 91.81 196 LEU A CA 1
ATOM 1586 C C . LEU A 1 196 ? 9.772 -0.663 -10.109 1.00 91.81 196 LEU A C 1
ATOM 1588 O O . LEU A 1 196 ? 10.799 -0.515 -9.448 1.00 91.81 196 LEU A O 1
ATOM 1592 N N . VAL A 1 197 ? 9.544 -1.743 -10.853 1.00 90.81 197 VAL A N 1
ATOM 1593 C CA . VAL A 1 197 ? 10.510 -2.836 -11.005 1.00 90.81 197 VAL A CA 1
ATOM 1594 C C . VAL A 1 197 ? 11.486 -2.514 -12.125 1.00 90.81 197 VAL A C 1
ATOM 1596 O O . VAL A 1 197 ? 12.676 -2.789 -12.004 1.00 90.81 197 VAL A O 1
ATOM 1599 N N . TYR A 1 198 ? 10.986 -1.955 -13.227 1.00 87.44 198 TYR A N 1
ATOM 1600 C CA . TYR A 1 198 ? 11.797 -1.686 -14.405 1.00 87.44 198 TYR A CA 1
ATOM 1601 C C . TYR A 1 198 ? 11.152 -0.618 -15.297 1.00 87.44 198 TYR A C 1
ATOM 1603 O O . TYR A 1 198 ? 9.938 -0.632 -15.491 1.00 87.44 198 TYR A O 1
ATOM 1611 N N . ASP A 1 199 ? 11.962 0.282 -15.852 1.00 84.81 199 ASP A N 1
ATOM 1612 C CA . ASP A 1 199 ? 11.537 1.310 -16.807 1.00 84.81 199 ASP A CA 1
ATOM 1613 C C . ASP A 1 199 ? 12.214 1.047 -18.158 1.00 84.81 199 ASP A C 1
ATOM 1615 O O . ASP A 1 199 ? 13.439 1.115 -18.267 1.00 84.81 199 ASP A O 1
ATOM 1619 N N . TRP A 1 200 ? 11.423 0.744 -19.191 1.00 80.62 200 TRP A N 1
ATOM 1620 C CA . TRP A 1 200 ? 11.958 0.495 -20.531 1.00 80.62 200 TRP A CA 1
ATOM 1621 C C . TRP A 1 200 ? 12.501 1.759 -21.211 1.00 80.62 200 TRP A C 1
ATOM 1623 O O . TRP A 1 200 ? 13.349 1.634 -22.093 1.00 80.62 200 TRP A O 1
ATOM 1633 N N . GLY A 1 201 ? 12.055 2.954 -20.810 1.00 67.88 201 GLY A N 1
ATOM 1634 C CA . GLY A 1 201 ? 12.484 4.209 -21.428 1.00 67.88 201 GLY A CA 1
ATOM 1635 C C . GLY A 1 201 ? 13.952 4.535 -21.145 1.00 67.88 201 GLY A C 1
ATOM 1636 O O . GLY A 1 201 ? 14.672 4.964 -22.045 1.00 67.88 201 GLY A O 1
ATOM 1637 N N . VAL A 1 202 ? 14.424 4.249 -19.928 1.00 62.41 202 VAL A N 1
ATOM 1638 C CA . VAL A 1 202 ? 15.782 4.605 -19.474 1.00 62.41 202 VAL A CA 1
ATOM 1639 C C . VAL A 1 202 ? 16.864 3.760 -20.163 1.00 62.41 202 VAL A C 1
ATOM 1641 O O . VAL A 1 202 ? 17.915 4.277 -20.545 1.00 62.41 202 VAL A O 1
ATOM 1644 N N . GLU A 1 203 ? 16.620 2.470 -20.415 1.00 52.31 203 GLU A N 1
ATOM 1645 C CA . GLU A 1 203 ? 17.616 1.627 -21.099 1.00 52.31 203 GLU A CA 1
ATOM 1646 C C . GLU A 1 203 ? 17.765 1.956 -22.591 1.00 52.31 203 GLU A C 1
ATOM 1648 O O . GLU A 1 203 ? 18.867 1.866 -23.141 1.00 52.31 203 GLU A O 1
ATOM 1653 N N . THR A 1 204 ? 16.695 2.400 -23.262 1.00 49.66 204 THR A N 1
ATOM 1654 C CA . THR A 1 204 ? 16.810 2.846 -24.660 1.00 49.66 204 THR A CA 1
ATOM 1655 C C . THR A 1 204 ? 17.643 4.119 -24.821 1.00 49.66 204 THR A C 1
ATOM 1657 O O . THR A 1 204 ? 18.249 4.314 -25.880 1.00 49.66 204 THR A O 1
ATOM 1660 N N . SER A 1 205 ? 17.724 4.955 -23.782 1.00 46.09 205 SER A N 1
ATOM 1661 C CA . SER A 1 205 ? 18.593 6.135 -23.734 1.00 46.09 205 SER A CA 1
ATOM 1662 C C . SER A 1 205 ? 20.061 5.733 -23.554 1.00 46.09 205 SER A C 1
ATOM 1664 O O . SER A 1 205 ? 20.909 6.125 -24.358 1.00 46.09 205 SER A O 1
ATOM 1666 N N . ALA A 1 206 ? 20.356 4.863 -22.580 1.00 44.91 206 ALA A N 1
ATOM 1667 C CA . ALA A 1 206 ? 21.717 4.397 -22.297 1.00 44.91 206 ALA A CA 1
ATOM 1668 C C . ALA A 1 206 ? 22.342 3.618 -23.474 1.00 44.91 206 ALA A C 1
ATOM 1670 O O . ALA A 1 206 ? 23.522 3.784 -23.787 1.00 44.91 206 ALA A O 1
ATOM 1671 N N . GLY A 1 207 ? 21.545 2.813 -24.187 1.00 36.25 207 GLY A N 1
ATOM 1672 C CA . GLY A 1 207 ? 21.997 2.100 -25.386 1.00 36.25 207 GLY A CA 1
ATOM 1673 C C . GLY A 1 207 ? 22.270 3.004 -26.597 1.00 36.25 207 GLY A C 1
ATOM 1674 O O . GLY A 1 207 ? 23.057 2.634 -27.467 1.00 36.25 207 GLY A O 1
ATOM 1675 N N . ARG A 1 208 ? 21.656 4.194 -26.671 1.00 40.69 208 ARG A N 1
ATOM 1676 C CA . ARG A 1 208 ? 21.911 5.166 -27.751 1.00 40.69 208 ARG A CA 1
ATOM 1677 C C . ARG A 1 208 ? 23.185 5.970 -27.535 1.00 40.69 208 ARG A C 1
ATOM 1679 O O . ARG A 1 208 ? 23.857 6.268 -28.520 1.00 40.69 208 ARG A O 1
ATOM 1686 N N . ASP A 1 209 ? 23.528 6.285 -26.291 1.00 42.31 209 ASP A N 1
ATOM 1687 C CA . ASP A 1 209 ? 24.773 6.992 -25.977 1.00 42.31 209 ASP A CA 1
ATOM 1688 C C . ASP A 1 209 ? 26.009 6.094 -26.144 1.00 42.31 209 ASP A C 1
ATOM 1690 O O . ASP A 1 209 ? 27.072 6.584 -26.503 1.00 42.31 209 ASP A O 1
ATOM 1694 N N . ALA A 1 210 ? 25.865 4.772 -26.008 1.00 39.12 210 ALA A N 1
ATOM 1695 C CA . ALA A 1 210 ? 26.924 3.808 -26.328 1.00 39.12 210 ALA A CA 1
ATOM 1696 C C . ALA A 1 210 ? 27.162 3.603 -27.845 1.00 39.12 210 ALA A C 1
ATOM 1698 O O . ALA A 1 210 ? 28.105 2.914 -28.233 1.00 39.12 210 ALA A O 1
ATOM 1699 N N . LEU A 1 211 ? 26.302 4.166 -28.703 1.00 38.66 211 LEU A N 1
ATOM 1700 C CA . LEU A 1 211 ? 26.367 4.066 -30.169 1.00 38.66 211 LEU A CA 1
ATOM 1701 C C . LEU A 1 211 ? 26.709 5.405 -30.857 1.00 38.66 211 LEU A C 1
ATOM 1703 O O . LEU A 1 211 ? 26.630 5.490 -32.087 1.00 38.66 211 LEU A O 1
ATOM 1707 N N . ARG A 1 212 ? 27.072 6.443 -30.093 1.00 35.50 212 ARG A N 1
ATOM 1708 C CA . ARG A 1 212 ? 27.619 7.718 -30.586 1.00 35.50 212 ARG A CA 1
ATOM 1709 C C . ARG A 1 212 ? 29.104 7.832 -30.275 1.00 35.50 212 ARG A C 1
ATOM 1711 O O . ARG A 1 212 ? 29.791 8.466 -31.104 1.00 35.50 212 ARG A O 1
#

Secondary structure (DSSP, 8-state):
--HHHHHHHHHHHHS--------HHHHHHHHHHHHHHHHHHHHHHHH-HHHHHHTHHHHHHHHHHHHHHHHHHHHHHHHHHHHHHHHHHTTTSEE---SEE-SSEEEEEHHHHHHH-HHHHHHS-TTSGGGSS-SEEEEEEEE--TTSPPPHHHHHHTTTTGGG-SEEEEEEETT-S-EEEEEEEE-TTS-EEEEEEEEHHHHHHHHHHTT-

pLDDT: mean 78.54, std 15.96, range [33.56, 94.31]

Foldseek 3Di:
DPVVVVVVVVVVVPPPPPCPVCPLVNVLVVLVVLLVVLVVVLVVCVVDVVVCVVPVVVNVVSVVSNVPSVVVSVQSVLQVVVVVVCCVQCPQWDWFDFPDDDPFKTKGFLVRCCVNPVPVSVPDDPDDPQPPPHGIWIWTKAFDDPPDDDPPQLCVSNVRNPVQAPGWIWIHTPPDDKTFIWGWHAGSVRDIIITGSDTRVVVVVVVVVVVD

Radius of gyration: 26.37 Å; chains: 1; bounding box: 56×56×73 Å